Protein AF-A0A517PAF1-F1 (afdb_monomer_lite)

Structure (mmCIF, N/CA/C/O backbone):
data_AF-A0A517PAF1-F1
#
_entry.id   AF-A0A517PAF1-F1
#
loop_
_atom_site.group_PDB
_atom_site.id
_atom_site.type_symbol
_atom_site.label_atom_id
_atom_site.label_alt_id
_atom_site.label_comp_id
_atom_site.label_asym_id
_atom_site.label_entity_id
_atom_site.label_seq_id
_atom_site.pdbx_PDB_ins_code
_atom_site.Cartn_x
_atom_site.Cartn_y
_atom_site.Cartn_z
_atom_site.occupancy
_atom_site.B_iso_or_equiv
_atom_site.auth_seq_id
_atom_site.auth_comp_id
_atom_site.auth_asym_id
_atom_site.auth_atom_id
_atom_site.pdbx_PDB_model_num
ATOM 1 N N . MET A 1 1 ? -9.845 -63.812 67.932 1.00 40.38 1 MET A N 1
ATOM 2 C CA . MET A 1 1 ? -8.456 -63.307 67.963 1.00 40.38 1 MET A CA 1
ATOM 3 C C . MET A 1 1 ? -8.384 -62.148 66.984 1.00 40.38 1 MET A C 1
ATOM 5 O O . MET A 1 1 ? -8.478 -62.375 65.789 1.00 40.38 1 MET A O 1
ATOM 9 N N . ASN A 1 2 ? -8.367 -60.924 67.515 1.00 39.88 2 ASN A N 1
ATOM 10 C CA . ASN A 1 2 ? -8.330 -59.660 66.775 1.00 39.88 2 ASN A CA 1
ATOM 11 C C . ASN A 1 2 ? -6.907 -59.098 66.866 1.00 39.88 2 ASN A C 1
ATOM 13 O O . ASN A 1 2 ? -6.402 -58.977 67.980 1.00 39.88 2 ASN A O 1
ATOM 17 N N . ALA A 1 3 ? -6.306 -58.715 65.740 1.00 43.91 3 ALA A N 1
ATOM 18 C CA . ALA A 1 3 ? -5.200 -57.758 65.699 1.00 43.91 3 ALA A CA 1
ATOM 19 C C . ALA A 1 3 ? -5.095 -57.150 64.288 1.00 43.91 3 ALA A C 1
ATOM 21 O O . ALA A 1 3 ? -4.721 -57.830 63.336 1.00 43.91 3 ALA A O 1
ATOM 22 N N . LEU A 1 4 ? -5.470 -55.873 64.174 1.00 39.12 4 LEU A N 1
ATOM 23 C CA . LEU A 1 4 ? -5.203 -54.992 63.032 1.00 39.12 4 LEU A CA 1
ATOM 24 C C . LEU A 1 4 ? -3.766 -54.439 63.117 1.00 39.12 4 LEU A C 1
ATOM 26 O O . LEU A 1 4 ? -3.299 -54.210 64.236 1.00 39.12 4 LEU A O 1
ATOM 30 N N . PRO A 1 5 ? -3.090 -54.129 61.994 1.00 51.88 5 PRO A N 1
ATOM 31 C CA . PRO A 1 5 ? -1.861 -53.354 62.020 1.00 51.88 5 PRO A CA 1
ATOM 32 C C . PRO A 1 5 ? -2.122 -51.843 61.893 1.00 51.88 5 PRO A C 1
ATOM 34 O O . PRO A 1 5 ? -2.990 -51.374 61.158 1.00 51.88 5 PRO A O 1
ATOM 37 N N . LEU A 1 6 ? -1.319 -51.111 62.658 1.00 43.78 6 LEU A N 1
ATOM 38 C CA . LEU A 1 6 ? -1.247 -49.667 62.847 1.00 43.78 6 LEU A CA 1
ATOM 39 C C . LEU A 1 6 ? -0.609 -48.986 61.618 1.00 43.78 6 LEU A C 1
ATOM 41 O O . LEU A 1 6 ? 0.532 -49.292 61.277 1.00 43.78 6 LEU A O 1
ATOM 45 N N . VAL A 1 7 ? -1.303 -48.042 60.975 1.00 44.94 7 VAL A N 1
ATOM 46 C CA . VAL A 1 7 ? -0.716 -47.159 59.948 1.00 44.94 7 VAL A CA 1
ATOM 47 C C . VAL A 1 7 ? -0.281 -45.858 60.623 1.00 44.94 7 VAL A C 1
ATOM 49 O O . VAL A 1 7 ? -1.110 -45.117 61.149 1.00 44.94 7 VAL A O 1
ATOM 52 N N . MET A 1 8 ? 1.028 -45.597 60.634 1.00 39.81 8 MET A N 1
ATOM 53 C CA . MET A 1 8 ? 1.612 -44.334 61.091 1.00 39.81 8 MET A CA 1
ATOM 54 C C . MET A 1 8 ? 1.263 -43.199 60.122 1.00 39.81 8 MET A C 1
ATOM 56 O O . MET A 1 8 ? 1.609 -43.246 58.943 1.00 39.81 8 MET A O 1
ATOM 60 N N . VAL A 1 9 ? 0.619 -42.159 60.647 1.00 41.09 9 VAL A N 1
ATOM 61 C CA . VAL A 1 9 ? 0.394 -40.880 59.968 1.00 41.09 9 VAL A CA 1
ATOM 62 C C . VAL A 1 9 ? 1.633 -40.009 60.180 1.00 41.09 9 VAL A C 1
ATOM 64 O O . VAL A 1 9 ? 1.923 -39.614 61.307 1.00 41.09 9 VAL A O 1
ATOM 67 N N . PHE A 1 10 ? 2.369 -39.712 59.107 1.00 41.31 10 PHE A N 1
ATOM 68 C CA . PHE A 1 10 ? 3.412 -38.686 59.124 1.00 41.31 10 PHE A CA 1
ATOM 69 C C . PHE A 1 10 ? 2.784 -37.308 58.890 1.00 41.31 10 PHE A C 1
ATOM 71 O O . PHE A 1 10 ? 2.112 -37.070 57.890 1.00 41.31 10 PHE A O 1
ATOM 78 N N . PHE A 1 11 ? 3.004 -36.419 59.855 1.00 38.56 11 PHE A N 1
ATOM 79 C CA . PHE A 1 11 ? 2.582 -35.023 59.873 1.00 38.56 11 PHE A CA 1
ATOM 80 C C . PHE A 1 11 ? 3.594 -34.187 59.065 1.00 38.56 11 PHE A C 1
ATOM 82 O O . PHE A 1 11 ? 4.778 -34.178 59.400 1.00 38.56 11 PHE A O 1
ATOM 89 N N . LEU A 1 12 ? 3.147 -33.514 58.000 1.00 47.06 12 LEU A N 1
ATOM 90 C CA . LEU A 1 12 ? 3.954 -32.599 57.179 1.00 47.06 12 LEU A CA 1
ATOM 91 C C . LEU A 1 12 ? 3.553 -31.145 57.518 1.00 47.06 12 LEU A C 1
ATOM 93 O O . LEU A 1 12 ? 2.354 -30.861 57.524 1.00 47.06 12 LEU A O 1
ATOM 97 N N . PRO A 1 13 ? 4.488 -30.225 57.826 1.00 50.31 13 PRO A N 1
ATOM 98 C CA . PRO A 1 13 ? 4.152 -28.830 58.129 1.00 50.31 13 PRO A CA 1
ATOM 99 C C . PRO A 1 13 ? 3.777 -28.025 56.866 1.00 50.31 13 PRO A C 1
ATOM 101 O O . PRO A 1 13 ? 4.182 -28.400 55.762 1.00 50.31 13 PRO A O 1
ATOM 104 N N . PRO A 1 14 ? 3.022 -26.915 57.008 1.00 46.06 14 PRO A N 1
ATOM 105 C CA . PRO A 1 14 ? 2.581 -26.102 55.881 1.00 46.06 14 PRO A CA 1
ATOM 106 C C . PRO A 1 14 ? 3.758 -25.291 55.328 1.00 46.06 14 PRO A C 1
ATOM 108 O O . PRO A 1 14 ? 4.401 -24.535 56.051 1.00 46.06 14 PRO A O 1
ATOM 111 N N . GLY A 1 15 ? 4.053 -25.474 54.043 1.00 38.59 15 GLY A N 1
ATOM 112 C CA . GLY A 1 15 ? 4.953 -24.598 53.306 1.00 38.59 15 GLY A CA 1
ATOM 113 C C . GLY A 1 15 ? 4.196 -23.361 52.840 1.00 38.59 15 GLY A C 1
ATOM 114 O O . GLY A 1 15 ? 3.282 -23.475 52.023 1.00 38.59 15 GLY A O 1
ATOM 115 N N . ASP A 1 16 ? 4.595 -22.200 53.355 1.00 50.47 16 ASP A N 1
ATOM 116 C CA . ASP A 1 16 ? 4.276 -20.888 52.800 1.00 50.47 16 ASP A CA 1
ATOM 117 C C . ASP A 1 16 ? 4.803 -20.807 51.359 1.00 50.47 16 ASP A C 1
ATOM 119 O O . ASP A 1 16 ? 6.001 -20.646 51.112 1.00 50.47 16 ASP A O 1
ATOM 123 N N . GLY A 1 17 ? 3.902 -20.973 50.392 1.00 37.03 17 GLY A N 1
ATOM 124 C CA . GLY A 1 17 ? 4.170 -20.671 48.992 1.00 37.03 17 GLY A CA 1
ATOM 125 C C . GLY A 1 17 ? 4.019 -19.167 48.752 1.00 37.03 17 GLY A C 1
ATOM 126 O O . GLY A 1 17 ? 3.041 -18.583 49.228 1.00 37.03 17 GLY A O 1
ATOM 127 N N . PRO A 1 18 ? 4.942 -18.514 48.024 1.00 45.06 18 PRO A N 1
ATOM 128 C CA . PRO A 1 18 ? 4.778 -17.117 47.669 1.00 45.06 18 PRO A CA 1
ATOM 129 C C . PRO A 1 18 ? 3.547 -16.976 46.773 1.00 45.06 18 PRO A C 1
ATOM 131 O O . PRO A 1 18 ? 3.416 -17.642 45.744 1.00 45.06 18 PRO A O 1
ATOM 134 N N . THR A 1 19 ? 2.639 -16.096 47.186 1.00 44.62 19 THR A N 1
ATOM 135 C CA . THR A 1 19 ? 1.582 -15.541 46.349 1.00 44.62 19 THR A CA 1
ATOM 136 C C . THR A 1 19 ? 2.228 -14.728 45.233 1.00 44.62 19 THR A C 1
ATOM 138 O O . THR A 1 19 ? 2.354 -13.508 45.340 1.00 44.62 19 THR A O 1
ATOM 141 N N . ASP A 1 20 ? 2.649 -15.397 44.164 1.00 34.78 20 ASP A N 1
ATOM 142 C CA . ASP A 1 20 ? 2.777 -14.738 42.874 1.00 34.78 20 ASP A CA 1
ATOM 143 C C . ASP A 1 20 ? 1.354 -14.522 42.371 1.00 34.78 20 ASP A C 1
ATOM 145 O O . ASP A 1 20 ? 0.681 -15.421 41.860 1.00 34.78 20 ASP A O 1
ATOM 149 N N . ALA A 1 21 ? 0.866 -13.306 42.608 1.00 37.91 21 ALA A N 1
ATOM 150 C CA . ALA A 1 21 ? -0.261 -12.765 41.889 1.00 37.91 21 ALA A CA 1
ATOM 151 C C . ALA A 1 21 ? 0.093 -12.848 40.403 1.00 37.91 21 ALA A C 1
ATOM 153 O O . A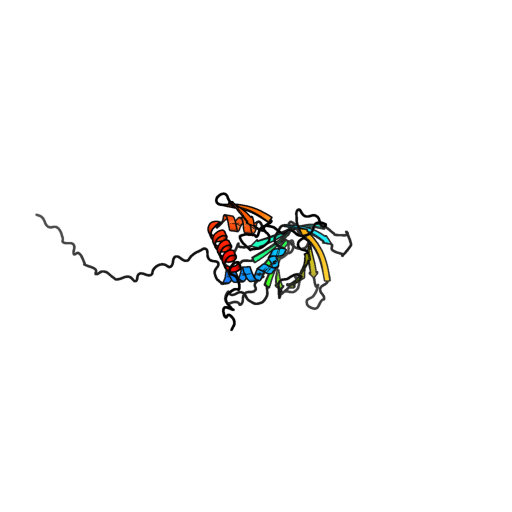LA A 1 21 ? 0.866 -12.043 39.887 1.00 37.91 21 ALA A O 1
ATOM 154 N N . THR A 1 22 ? -0.452 -13.860 39.730 1.00 33.84 22 THR A N 1
ATOM 155 C CA . THR A 1 22 ? -0.558 -13.913 38.278 1.00 33.84 22 THR A CA 1
ATOM 156 C C . THR A 1 22 ? -1.092 -12.568 37.816 1.00 33.84 22 THR A C 1
ATOM 158 O O . THR A 1 22 ? -2.278 -12.271 37.969 1.00 33.84 22 THR A O 1
ATOM 161 N N . ALA A 1 23 ? -0.189 -11.746 37.284 1.00 39.22 23 ALA A N 1
ATOM 162 C CA . ALA A 1 23 ? -0.536 -10.637 36.431 1.00 39.22 23 ALA A CA 1
ATOM 163 C C . ALA A 1 23 ? -1.376 -11.232 35.303 1.00 39.22 23 ALA A C 1
ATOM 165 O O . ALA A 1 23 ? -0.880 -11.980 34.458 1.00 39.22 23 ALA A O 1
ATOM 166 N N . VAL A 1 24 ? -2.673 -10.954 35.351 1.00 34.84 24 VAL A N 1
ATOM 167 C CA . VAL A 1 24 ? -3.563 -11.123 34.215 1.00 34.84 24 VAL A CA 1
ATOM 168 C C . VAL A 1 24 ? -3.019 -10.139 33.189 1.00 34.84 24 VAL A C 1
ATOM 170 O O . VAL A 1 24 ? -3.217 -8.935 33.310 1.00 34.84 24 VAL A O 1
ATOM 173 N N . ALA A 1 25 ? -2.176 -10.629 32.283 1.00 37.47 25 ALA A N 1
ATOM 174 C CA . ALA A 1 25 ? -1.695 -9.831 31.176 1.00 37.47 25 ALA A CA 1
ATOM 175 C C . ALA A 1 25 ? -2.933 -9.411 30.383 1.00 37.47 25 ALA A C 1
ATOM 177 O O . ALA A 1 25 ? -3.634 -10.266 29.840 1.00 37.47 25 ALA A O 1
ATOM 178 N N . ASP A 1 26 ? -3.215 -8.110 30.373 1.00 32.53 26 ASP A N 1
ATOM 179 C CA . ASP A 1 26 ? -4.189 -7.499 29.482 1.00 32.53 26 ASP A CA 1
ATOM 180 C C . ASP A 1 26 ? -3.805 -7.871 28.046 1.00 32.53 26 ASP A C 1
ATOM 182 O O . ASP A 1 26 ? -2.908 -7.282 27.444 1.00 32.53 26 ASP A O 1
ATOM 186 N N . ALA A 1 27 ? -4.461 -8.894 27.501 1.00 37.06 27 ALA A N 1
ATOM 187 C CA . ALA A 1 27 ? -4.162 -9.450 26.185 1.00 37.06 27 ALA A CA 1
ATOM 188 C C . ALA A 1 27 ? -4.516 -8.502 25.021 1.00 37.06 27 ALA A C 1
ATOM 190 O O . ALA A 1 27 ? -4.270 -8.849 23.871 1.00 37.06 27 ALA A O 1
ATOM 191 N N . ASN A 1 28 ? -5.059 -7.314 25.313 1.00 44.31 28 ASN A N 1
ATOM 192 C CA . ASN A 1 28 ? -5.638 -6.403 24.323 1.00 44.31 28 ASN A CA 1
ATOM 193 C C . ASN A 1 28 ? -5.070 -4.977 24.375 1.00 44.31 28 ASN A C 1
ATOM 195 O O . ASN A 1 28 ? -5.625 -4.077 23.755 1.00 44.31 28 ASN A O 1
ATOM 199 N N . ALA A 1 29 ? -3.966 -4.746 25.087 1.00 38.69 29 ALA A N 1
ATOM 200 C CA . ALA A 1 29 ? -3.158 -3.559 24.840 1.00 38.69 29 ALA A CA 1
ATOM 201 C C . ALA A 1 29 ? -2.106 -3.920 23.790 1.00 38.69 29 ALA A C 1
ATOM 203 O O . ALA A 1 29 ? -1.259 -4.781 24.039 1.00 38.69 29 ALA A O 1
ATOM 204 N N . ASP A 1 30 ? -2.138 -3.262 22.626 1.00 48.81 30 ASP A N 1
ATOM 205 C CA . ASP A 1 30 ? -1.006 -3.271 21.700 1.00 48.81 30 ASP A CA 1
ATOM 206 C C . ASP A 1 30 ? 0.285 -3.049 22.509 1.00 48.81 30 ASP A C 1
ATOM 208 O O . ASP A 1 30 ? 0.487 -1.982 23.099 1.00 48.81 30 ASP A O 1
ATOM 212 N N . GLY A 1 31 ? 1.179 -4.043 22.543 1.00 55.56 31 GLY A N 1
ATOM 213 C CA . GLY A 1 31 ? 2.492 -3.855 23.153 1.00 55.56 31 GLY A CA 1
ATOM 214 C C . GLY A 1 31 ? 3.178 -2.623 22.538 1.00 55.56 31 GLY A C 1
ATOM 215 O O . GLY A 1 31 ? 2.909 -2.291 21.379 1.00 55.56 31 GLY A O 1
ATOM 216 N N . PRO A 1 32 ? 4.094 -1.937 23.245 1.00 60.72 32 PRO A N 1
ATOM 217 C CA . PRO A 1 32 ? 4.669 -0.654 22.807 1.00 60.72 32 PRO A CA 1
ATOM 218 C C . PRO A 1 32 ? 5.258 -0.681 21.384 1.00 60.72 32 PRO A C 1
ATOM 220 O O . PRO A 1 32 ? 5.299 0.335 20.694 1.00 60.72 32 PRO A O 1
ATOM 223 N N . ASN A 1 33 ? 5.660 -1.860 20.910 1.00 79.44 33 ASN A N 1
ATOM 224 C CA . ASN A 1 33 ? 6.152 -2.081 19.558 1.00 79.44 33 ASN A CA 1
ATOM 225 C C . ASN A 1 33 ? 5.054 -2.106 18.473 1.00 79.44 33 ASN A C 1
ATOM 227 O O . ASN A 1 33 ? 5.271 -1.631 17.360 1.00 79.44 33 ASN A O 1
ATOM 231 N N . VAL A 1 34 ? 3.865 -2.622 18.791 1.00 86.62 34 VAL A N 1
ATOM 232 C CA . VAL A 1 34 ? 2.715 -2.701 17.875 1.00 86.62 34 VAL A CA 1
ATOM 233 C C . VAL A 1 34 ? 2.143 -1.307 17.629 1.00 86.62 34 VAL A C 1
ATOM 235 O O . VAL A 1 34 ? 1.977 -0.905 16.476 1.00 86.62 34 VAL A O 1
ATOM 238 N N . ALA A 1 35 ? 1.947 -0.526 18.695 1.00 88.19 35 ALA A N 1
ATOM 239 C CA . ALA A 1 35 ? 1.517 0.866 18.593 1.00 88.19 35 ALA A CA 1
ATOM 240 C C . ALA A 1 35 ? 2.522 1.715 17.789 1.00 88.19 35 ALA A C 1
ATOM 242 O O . ALA A 1 35 ? 2.129 2.466 16.892 1.00 88.19 35 ALA A O 1
ATOM 243 N N . ALA A 1 36 ? 3.826 1.543 18.044 1.00 90.81 36 ALA A N 1
ATOM 244 C CA . ALA A 1 36 ? 4.882 2.206 17.279 1.00 90.81 36 ALA A CA 1
ATOM 245 C C . ALA A 1 36 ? 4.876 1.796 15.796 1.00 90.81 36 ALA A C 1
ATOM 247 O O . ALA A 1 36 ? 5.029 2.649 14.920 1.00 90.81 36 ALA A O 1
ATOM 248 N N . ALA A 1 37 ? 4.655 0.513 15.491 1.00 92.06 37 ALA A N 1
ATOM 249 C CA . ALA A 1 37 ? 4.569 0.028 14.117 1.00 92.06 37 ALA A CA 1
ATOM 250 C C . ALA A 1 37 ? 3.354 0.608 13.376 1.00 92.06 37 ALA A C 1
ATOM 252 O O . ALA A 1 37 ? 3.497 1.074 12.242 1.00 92.06 37 ALA A O 1
ATOM 253 N N . LYS A 1 38 ? 2.179 0.647 14.023 1.00 93.31 38 LYS A N 1
ATOM 254 C CA . LYS A 1 38 ? 0.970 1.284 13.476 1.00 93.31 38 LYS A CA 1
ATOM 255 C C . LYS A 1 38 ? 1.214 2.773 13.198 1.00 93.31 38 LYS A C 1
ATOM 257 O O . LYS A 1 38 ? 0.906 3.248 12.107 1.00 93.31 38 LYS A O 1
ATOM 262 N N . ALA A 1 39 ? 1.837 3.494 14.134 1.00 93.06 39 ALA A N 1
ATOM 263 C CA . ALA A 1 39 ? 2.181 4.906 13.958 1.00 93.06 39 ALA A CA 1
ATOM 264 C C . ALA A 1 39 ? 3.168 5.135 12.798 1.00 93.06 39 ALA A C 1
ATOM 266 O O . ALA A 1 39 ? 2.971 6.042 11.992 1.00 93.06 39 ALA A O 1
ATOM 267 N N . ALA A 1 40 ? 4.191 4.286 12.661 1.00 94.50 40 ALA A N 1
ATOM 268 C CA . ALA A 1 40 ? 5.167 4.379 11.575 1.00 94.50 40 ALA A CA 1
ATOM 269 C C . ALA A 1 40 ? 4.552 4.124 10.186 1.00 94.50 40 ALA A C 1
ATOM 271 O O . ALA A 1 40 ? 4.999 4.706 9.199 1.00 94.50 40 ALA A O 1
ATOM 272 N N . LEU A 1 41 ? 3.530 3.267 10.103 1.00 96.25 41 LEU A N 1
ATOM 273 C CA . LEU A 1 41 ? 2.823 2.919 8.864 1.00 96.25 41 LEU A CA 1
ATOM 274 C C . LEU A 1 41 ? 1.653 3.861 8.531 1.00 96.25 41 LEU A C 1
ATOM 276 O O . LEU A 1 41 ? 1.198 3.878 7.386 1.00 96.25 41 LEU A O 1
ATOM 280 N N . ALA A 1 42 ? 1.200 4.681 9.485 1.00 94.75 42 ALA A N 1
ATOM 281 C CA . ALA A 1 42 ? 0.094 5.626 9.316 1.00 94.75 42 ALA A CA 1
ATOM 282 C C . ALA A 1 42 ? 0.181 6.537 8.069 1.00 94.75 42 ALA A C 1
ATOM 284 O O . ALA A 1 42 ? -0.873 6.830 7.499 1.00 94.75 42 ALA A O 1
ATOM 285 N N . PRO A 1 43 ? 1.365 6.945 7.558 1.00 95.50 43 PRO A N 1
ATOM 286 C CA . PRO A 1 43 ? 1.449 7.701 6.306 1.00 95.50 43 PRO A CA 1
ATOM 287 C C . PRO A 1 43 ? 0.862 6.991 5.071 1.00 95.50 43 PRO A C 1
ATOM 289 O O . PRO A 1 43 ? 0.572 7.655 4.079 1.00 95.50 43 PRO A O 1
ATOM 292 N N . LEU A 1 44 ? 0.658 5.666 5.109 1.00 94.88 44 LEU A N 1
ATOM 293 C CA . LEU A 1 44 ? -0.016 4.912 4.042 1.00 94.88 44 LEU A CA 1
ATOM 294 C C . LEU A 1 44 ? -1.546 4.915 4.163 1.00 94.88 44 LEU A C 1
ATOM 296 O O . LEU A 1 44 ? -2.216 4.514 3.214 1.00 94.88 44 LEU A O 1
ATOM 300 N N . ASN A 1 45 ? -2.120 5.399 5.271 1.00 93.50 45 ASN A N 1
ATOM 301 C CA . ASN A 1 45 ? -3.571 5.428 5.489 1.00 93.50 45 ASN A CA 1
ATOM 302 C C . ASN A 1 45 ? -4.373 6.066 4.338 1.00 93.50 45 ASN A C 1
ATOM 304 O O . ASN A 1 45 ? -5.420 5.516 4.001 1.00 93.50 45 ASN A O 1
ATOM 308 N N . PRO A 1 46 ? -3.922 7.155 3.681 1.00 91.31 46 PRO A N 1
ATOM 309 C CA . PRO A 1 46 ? -4.642 7.718 2.535 1.00 91.31 46 PRO A CA 1
ATOM 310 C C . PRO A 1 46 ? -4.752 6.774 1.330 1.00 91.31 46 PRO A C 1
ATOM 312 O O . PRO A 1 46 ? -5.628 6.958 0.489 1.00 91.31 46 PRO A O 1
ATOM 315 N N . LEU A 1 47 ? -3.863 5.782 1.218 1.00 93.88 47 LEU A N 1
ATOM 316 C CA . LEU A 1 47 ? -3.905 4.784 0.152 1.00 93.88 47 LEU A CA 1
ATOM 317 C C . LEU A 1 47 ? -4.837 3.618 0.490 1.00 93.88 47 LEU A C 1
ATOM 319 O O . LEU A 1 47 ? -5.285 2.946 -0.431 1.00 93.88 47 LEU A O 1
ATOM 323 N N . VAL A 1 48 ? -5.164 3.393 1.767 1.00 94.31 48 VAL A N 1
ATOM 324 C CA . VAL A 1 48 ? -6.000 2.269 2.217 1.00 94.31 48 VAL A CA 1
ATOM 325 C C . VAL A 1 48 ? -7.399 2.315 1.585 1.00 94.31 48 VAL A C 1
ATOM 327 O O . VAL A 1 48 ? -8.051 3.364 1.506 1.00 94.31 48 VAL A O 1
ATOM 330 N N . GLY A 1 49 ? -7.843 1.150 1.117 1.00 90.62 49 GLY A N 1
ATOM 331 C CA . GLY A 1 49 ? -9.098 0.937 0.406 1.00 90.62 49 GLY A CA 1
ATOM 332 C C . GLY A 1 49 ? -8.900 0.359 -0.996 1.00 90.62 49 GLY A C 1
ATOM 333 O O . GLY A 1 49 ? -7.788 0.016 -1.401 1.00 90.62 49 GLY A O 1
ATOM 334 N N . GLN A 1 50 ? -10.008 0.253 -1.730 1.00 93.94 50 GLN A N 1
ATOM 335 C CA . GLN A 1 50 ? -10.075 -0.369 -3.053 1.00 93.94 50 GLN A CA 1
ATOM 336 C C . GLN A 1 50 ? -9.835 0.625 -4.195 1.00 93.94 50 GLN A C 1
ATOM 338 O O . GLN A 1 50 ? -10.252 1.789 -4.156 1.00 93.94 50 GLN A O 1
ATOM 343 N N . TRP A 1 51 ? -9.217 0.130 -5.264 1.00 95.06 51 TRP A N 1
ATOM 344 C CA . TRP A 1 51 ? -8.748 0.911 -6.397 1.00 95.06 51 TRP A CA 1
ATOM 345 C C . TRP A 1 51 ? -8.941 0.181 -7.724 1.00 95.06 51 TRP A C 1
ATOM 347 O O . TRP A 1 51 ? -8.824 -1.037 -7.827 1.00 95.06 51 TRP A O 1
ATOM 357 N N . ARG A 1 52 ? -9.177 0.964 -8.778 1.00 92.50 52 ARG A N 1
ATOM 358 C CA . ARG A 1 52 ? -9.201 0.516 -10.174 1.00 92.50 52 ARG A CA 1
ATOM 359 C C . ARG A 1 52 ? -7.974 1.056 -10.894 1.00 92.50 52 ARG A C 1
ATOM 361 O O . ARG A 1 52 ? -7.803 2.274 -10.996 1.00 92.50 52 ARG A O 1
ATOM 368 N N . GLY A 1 53 ? -7.137 0.157 -11.386 1.00 92.44 53 GLY A N 1
ATOM 369 C CA . GLY A 1 53 ? -5.904 0.439 -12.103 1.00 92.44 53 GLY A CA 1
ATOM 370 C C . GLY A 1 53 ? -6.087 0.432 -13.617 1.00 92.44 53 GLY A C 1
ATOM 371 O O . GLY A 1 53 ? -6.810 -0.390 -14.183 1.00 92.44 53 GLY A O 1
ATOM 372 N N . VAL A 1 54 ? -5.393 1.350 -14.286 1.00 91.25 54 VAL A N 1
ATOM 373 C CA . VAL A 1 54 ? -5.129 1.278 -15.728 1.00 91.25 54 VAL A CA 1
ATOM 374 C C . VAL A 1 54 ? -3.622 1.302 -15.921 1.00 91.25 54 VAL A C 1
ATOM 376 O O . VAL A 1 54 ? -2.978 2.314 -15.633 1.00 91.25 54 VAL A O 1
ATOM 379 N N . GLY A 1 55 ? -3.077 0.176 -16.375 1.00 91.19 55 GLY A N 1
ATOM 380 C CA . GLY A 1 55 ? -1.654 -0.020 -16.614 1.00 91.19 55 GLY A CA 1
ATOM 381 C C . GLY A 1 55 ? -1.255 0.338 -18.038 1.00 91.19 55 GLY A C 1
ATOM 382 O O . GLY A 1 55 ? -1.976 0.042 -18.992 1.00 91.19 55 GLY A O 1
ATOM 383 N N . GLN A 1 56 ? -0.098 0.977 -18.188 1.00 86.88 56 GLN A N 1
ATOM 384 C CA . GLN A 1 56 ? 0.492 1.333 -19.474 1.00 86.88 56 GLN A CA 1
ATOM 385 C C . GLN A 1 56 ? 1.988 1.025 -19.487 1.00 86.88 56 GLN A C 1
ATOM 387 O O . GLN A 1 56 ? 2.759 1.608 -18.718 1.00 86.88 56 GLN A O 1
ATOM 392 N N . VAL A 1 57 ? 2.409 0.195 -20.444 1.00 88.50 57 VAL A N 1
ATOM 393 C CA . VAL A 1 57 ? 3.831 -0.072 -20.722 1.00 88.50 57 VAL A CA 1
ATOM 394 C C . VAL A 1 57 ? 4.520 1.230 -21.150 1.00 88.50 57 VAL A C 1
ATOM 396 O O . VAL A 1 57 ? 5.481 1.694 -20.533 1.00 88.50 57 VAL A O 1
ATOM 399 N N . ARG A 1 58 ? 3.949 1.908 -22.154 1.00 77.88 58 ARG A N 1
ATOM 400 C CA . ARG A 1 58 ? 4.411 3.210 -22.653 1.00 77.88 58 ARG A CA 1
ATOM 401 C C . ARG A 1 58 ? 3.430 4.313 -22.264 1.00 77.88 58 ARG A C 1
ATOM 403 O O . ARG A 1 58 ? 2.235 4.200 -22.531 1.00 77.88 58 ARG A O 1
ATOM 410 N N . ARG A 1 59 ? 3.934 5.396 -21.658 1.00 75.31 59 ARG A N 1
ATOM 411 C CA . ARG A 1 59 ? 3.115 6.559 -21.268 1.00 75.31 59 ARG A CA 1
ATOM 412 C C . ARG A 1 59 ? 2.349 7.084 -22.485 1.00 75.31 59 ARG A C 1
ATOM 414 O O . ARG A 1 59 ? 2.947 7.315 -23.529 1.00 75.31 59 ARG A O 1
ATOM 421 N N . GLY A 1 60 ? 1.040 7.279 -22.337 1.00 64.88 60 GLY A N 1
ATOM 422 C CA . GLY A 1 60 ? 0.200 7.847 -23.396 1.00 64.88 60 GLY A CA 1
ATOM 423 C C . GLY A 1 60 ? -0.130 6.891 -24.550 1.00 64.88 60 GLY A C 1
ATOM 424 O O . GLY A 1 60 ? -0.862 7.288 -25.449 1.00 64.88 60 GLY A O 1
ATOM 425 N N . SER A 1 61 ? 0.337 5.637 -24.518 1.00 70.12 61 SER A N 1
ATOM 426 C CA . SER A 1 61 ? -0.046 4.604 -25.488 1.00 70.12 61 SER A CA 1
ATOM 427 C C . SER A 1 61 ? -1.052 3.621 -24.888 1.00 70.12 61 SER A C 1
ATOM 429 O O . SER A 1 61 ? -1.040 3.331 -23.690 1.00 70.12 61 SER A O 1
ATOM 431 N N . ARG A 1 62 ? -1.938 3.092 -25.735 1.00 71.44 62 ARG A N 1
ATOM 432 C CA . ARG A 1 62 ? -2.853 1.990 -25.388 1.00 71.44 62 ARG A CA 1
ATOM 433 C C . ARG A 1 62 ? -2.274 0.620 -25.739 1.00 71.44 62 ARG A C 1
ATOM 435 O O . ARG A 1 62 ? -2.835 -0.396 -25.344 1.00 71.44 62 ARG A O 1
ATOM 442 N N . GLU A 1 63 ? -1.169 0.591 -26.475 1.00 79.50 63 GLU A N 1
ATOM 443 C CA . GLU A 1 63 ? -0.476 -0.636 -26.847 1.00 79.50 63 GLU A CA 1
ATOM 444 C C . GLU A 1 63 ? 0.041 -1.351 -25.590 1.00 79.50 63 GLU A C 1
ATOM 446 O O . GLU A 1 63 ? 0.770 -0.770 -24.781 1.00 79.50 63 GLU A O 1
ATOM 451 N N . GLY A 1 64 ? -0.388 -2.600 -25.393 1.00 83.00 64 GLY A N 1
ATOM 452 C CA . GLY A 1 64 ? -0.035 -3.396 -24.216 1.00 83.00 64 GLY A CA 1
ATOM 453 C C . GLY A 1 64 ? -0.647 -2.911 -22.895 1.00 83.00 64 GLY A C 1
ATOM 454 O O . GLY A 1 64 ? -0.260 -3.430 -21.843 1.00 83.00 64 GLY A O 1
ATOM 455 N N . ALA A 1 65 ? -1.570 -1.941 -22.933 1.00 85.69 65 ALA A N 1
ATOM 456 C CA . ALA A 1 65 ? -2.283 -1.453 -21.759 1.00 85.69 65 ALA A CA 1
ATOM 457 C C . ALA A 1 65 ? -3.263 -2.504 -21.220 1.00 85.69 65 ALA A C 1
ATOM 459 O O . ALA A 1 65 ? -3.802 -3.315 -21.972 1.00 85.69 65 ALA A O 1
ATOM 460 N N . TRP A 1 66 ? -3.518 -2.464 -19.918 1.00 92.06 66 TRP A N 1
ATOM 461 C CA . TRP A 1 66 ? -4.424 -3.394 -19.247 1.00 92.06 66 TRP A CA 1
ATOM 462 C C . TRP A 1 66 ? -5.190 -2.691 -18.125 1.00 92.06 66 TRP A C 1
ATOM 464 O O . TRP A 1 66 ? -4.957 -1.516 -17.825 1.00 92.06 66 TRP A O 1
ATOM 474 N N . ARG A 1 67 ? -6.138 -3.411 -17.529 1.00 89.69 67 ARG A N 1
ATOM 475 C CA . ARG A 1 67 ? -6.861 -2.989 -16.330 1.00 89.69 67 ARG A CA 1
ATOM 476 C C . ARG A 1 67 ? -6.632 -4.010 -15.235 1.00 89.69 67 ARG A C 1
ATOM 478 O O . ARG A 1 67 ? -6.460 -5.182 -15.542 1.00 89.69 67 ARG A O 1
ATOM 485 N N . GLU A 1 68 ? -6.665 -3.545 -14.000 1.00 93.94 68 GLU A N 1
ATOM 486 C CA . GLU A 1 68 ? -6.567 -4.391 -12.814 1.00 93.94 68 GLU A CA 1
ATOM 487 C C . GLU A 1 68 ? -7.306 -3.737 -11.646 1.00 93.94 68 GLU A C 1
ATOM 489 O O . GLU A 1 68 ? -7.596 -2.534 -11.663 1.00 93.94 68 GLU A O 1
ATOM 494 N N . THR A 1 69 ? -7.628 -4.532 -10.640 1.00 93.50 69 THR A N 1
ATOM 495 C CA . THR A 1 69 ? -8.198 -4.105 -9.362 1.00 93.50 69 THR A CA 1
ATOM 496 C C . THR A 1 69 ? -7.149 -4.302 -8.284 1.00 93.50 69 THR A C 1
ATOM 498 O O . THR A 1 69 ? -6.349 -5.233 -8.338 1.00 93.50 69 THR A O 1
ATOM 501 N N . ALA A 1 70 ? -7.104 -3.383 -7.325 1.00 96.62 70 ALA A N 1
ATOM 502 C CA . ALA A 1 70 ? -6.149 -3.469 -6.237 1.00 96.62 70 ALA A CA 1
ATOM 503 C C . ALA A 1 70 ? -6.728 -2.938 -4.929 1.00 96.62 70 ALA A C 1
ATOM 505 O O . ALA A 1 70 ? -7.594 -2.063 -4.932 1.00 96.62 70 ALA A O 1
ATOM 506 N N . GLU A 1 71 ? -6.209 -3.423 -3.812 1.00 96.94 71 GLU A N 1
ATOM 507 C CA . GLU A 1 71 ? -6.555 -2.956 -2.477 1.00 96.94 71 GLU A CA 1
ATOM 508 C C . GLU A 1 71 ? -5.281 -2.690 -1.677 1.00 96.94 71 GLU A C 1
ATOM 510 O O . GLU A 1 71 ? -4.346 -3.491 -1.662 1.00 96.94 71 GLU A O 1
ATOM 515 N N . TRP A 1 72 ? -5.246 -1.544 -1.005 1.00 97.38 72 TRP A N 1
ATOM 516 C CA . TRP A 1 72 ? -4.340 -1.331 0.117 1.00 97.38 72 TRP A CA 1
ATOM 517 C C . TRP A 1 72 ? -5.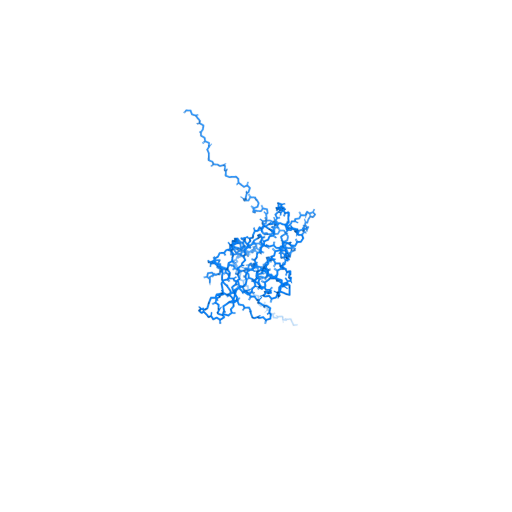094 -1.678 1.394 1.00 97.38 72 TRP A C 1
ATOM 519 O O . TRP A 1 72 ? -6.139 -1.091 1.674 1.00 97.38 72 TRP A O 1
ATOM 529 N N . VAL A 1 73 ? -4.561 -2.607 2.175 1.00 96.31 73 VAL A N 1
ATOM 530 C CA . VAL A 1 73 ? -5.228 -3.174 3.345 1.00 96.31 73 VAL A CA 1
ATOM 531 C C . VAL A 1 73 ? -4.258 -3.265 4.517 1.00 96.31 73 VAL A C 1
ATOM 533 O O . VAL A 1 73 ? -3.078 -3.573 4.343 1.00 96.31 73 VAL A O 1
ATOM 536 N N . TRP A 1 74 ? -4.744 -2.982 5.724 1.00 96.75 74 TRP A N 1
ATOM 537 C CA . TRP A 1 74 ? -3.992 -3.289 6.939 1.00 96.75 74 TRP A CA 1
ATOM 538 C C . TRP A 1 74 ? -3.946 -4.800 7.159 1.00 96.75 74 TRP A C 1
ATOM 540 O O . TRP A 1 74 ? -4.956 -5.488 7.038 1.00 96.75 74 TRP A O 1
ATOM 550 N N . ASP A 1 75 ? -2.767 -5.313 7.485 1.00 94.50 75 ASP A N 1
ATOM 551 C CA . ASP A 1 75 ? -2.513 -6.731 7.694 1.00 94.50 75 ASP A CA 1
ATOM 552 C C . ASP A 1 75 ? -2.033 -6.950 9.134 1.00 94.50 75 ASP A C 1
ATOM 554 O O . ASP A 1 75 ? -0.927 -6.550 9.514 1.00 94.50 75 ASP A O 1
ATOM 558 N N . PHE A 1 76 ? -2.906 -7.571 9.927 1.00 93.31 76 PHE A N 1
ATOM 559 C CA . PHE A 1 76 ? -2.683 -7.930 11.329 1.00 93.31 76 PHE A CA 1
ATOM 560 C C . PHE A 1 76 ? -2.575 -9.450 11.518 1.00 93.31 76 PHE A C 1
ATOM 562 O O . PHE A 1 76 ? -2.759 -9.949 12.623 1.00 93.31 76 PHE A O 1
ATOM 569 N N . SER A 1 77 ? -2.278 -10.200 10.447 1.00 89.06 77 SER A N 1
ATOM 570 C CA . SER A 1 77 ? -2.098 -11.661 10.522 1.00 89.06 77 SER A CA 1
ATOM 571 C C . SER A 1 77 ? -0.989 -12.079 11.496 1.00 89.06 77 SER A C 1
ATOM 573 O O . SER A 1 77 ? -1.014 -13.185 12.029 1.00 89.06 77 SER A O 1
ATOM 575 N N . ASP A 1 78 ? -0.032 -11.183 11.746 1.00 87.62 78 ASP A N 1
ATOM 576 C CA . ASP A 1 78 ? 0.916 -11.273 12.848 1.00 87.62 78 ASP A CA 1
ATOM 577 C C . ASP A 1 78 ? 0.556 -10.217 13.910 1.00 87.62 78 ASP A C 1
ATOM 579 O O . ASP A 1 78 ? 0.752 -9.021 13.651 1.00 87.62 78 ASP A O 1
ATOM 583 N N . PRO A 1 79 ? 0.067 -10.623 15.099 1.00 82.25 79 PRO A N 1
ATOM 584 C CA . PRO A 1 79 ? -0.424 -9.693 16.120 1.00 82.25 79 PRO A CA 1
ATOM 585 C C . PRO A 1 79 ? 0.678 -8.778 16.671 1.00 82.25 79 PRO A C 1
ATOM 587 O O . PRO A 1 79 ? 0.395 -7.691 17.163 1.00 82.25 79 PRO A O 1
ATOM 590 N N . ASN A 1 80 ? 1.948 -9.174 16.541 1.00 84.62 80 ASN A N 1
ATOM 591 C CA . ASN A 1 80 ? 3.088 -8.409 17.039 1.00 84.62 80 ASN A CA 1
ATOM 592 C C . ASN A 1 80 ? 3.783 -7.587 15.946 1.00 84.62 80 ASN A C 1
ATOM 594 O O . ASN A 1 80 ? 4.689 -6.806 16.246 1.00 84.62 80 ASN A O 1
ATOM 598 N N . ARG A 1 81 ? 3.410 -7.772 14.671 1.00 87.62 81 ARG A N 1
ATOM 599 C CA . ARG A 1 81 ? 4.065 -7.116 13.528 1.00 87.62 81 ARG A CA 1
ATOM 600 C C . ARG A 1 81 ? 3.058 -6.640 12.477 1.00 87.62 81 ARG A C 1
ATOM 602 O O . ARG A 1 81 ? 3.055 -7.182 11.359 1.00 87.62 81 ARG A O 1
ATOM 609 N N . PRO A 1 82 ? 2.274 -5.591 12.799 1.00 92.75 82 PRO A N 1
ATOM 610 C CA . PRO A 1 82 ? 1.394 -4.935 11.844 1.00 92.75 82 PRO A CA 1
ATOM 611 C C . PRO A 1 82 ? 2.106 -4.596 10.539 1.00 92.75 82 PRO A C 1
ATOM 613 O O . PRO A 1 82 ? 3.275 -4.195 10.522 1.00 92.75 82 PRO A O 1
ATOM 616 N N . ALA A 1 83 ? 1.375 -4.729 9.445 1.00 96.31 83 ALA A N 1
ATOM 617 C CA . ALA A 1 83 ? 1.835 -4.382 8.117 1.00 96.31 83 ALA A CA 1
ATOM 618 C C . ALA A 1 83 ? 0.729 -3.662 7.341 1.00 96.31 83 ALA A C 1
ATOM 620 O O . ALA A 1 83 ? -0.447 -3.727 7.693 1.00 96.31 83 ALA A O 1
ATOM 621 N N . VAL A 1 84 ? 1.110 -3.001 6.252 1.00 97.75 84 VAL A N 1
ATOM 622 C CA . VAL A 1 84 ? 0.162 -2.555 5.227 1.00 97.75 84 VAL A CA 1
ATOM 623 C C . VAL A 1 84 ? 0.496 -3.298 3.945 1.00 97.75 84 VAL A C 1
ATOM 625 O O . VAL A 1 84 ? 1.647 -3.324 3.508 1.00 97.75 84 VAL A O 1
ATOM 628 N N . ARG A 1 85 ? -0.506 -3.929 3.348 1.00 97.88 85 ARG A N 1
ATOM 629 C CA . ARG A 1 85 ? -0.368 -4.751 2.156 1.00 97.88 85 ARG A CA 1
ATOM 630 C C . ARG A 1 85 ? -1.074 -4.093 0.984 1.00 97.88 85 ARG A C 1
ATOM 632 O O . ARG A 1 85 ? -2.235 -3.727 1.084 1.00 97.88 85 ARG A O 1
ATOM 639 N N . PHE A 1 86 ? -0.368 -3.973 -0.125 1.00 98.12 86 PHE A N 1
ATOM 640 C CA . PHE A 1 86 ? -0.946 -3.708 -1.430 1.00 98.12 86 PHE A CA 1
ATOM 641 C C . PHE A 1 86 ? -1.147 -5.045 -2.141 1.00 98.12 86 PHE A C 1
ATOM 643 O O . PHE A 1 86 ? -0.200 -5.826 -2.256 1.00 98.12 86 PHE A O 1
ATOM 650 N N . GLU A 1 87 ? -2.364 -5.329 -2.578 1.00 96.94 87 GLU A N 1
ATOM 651 C CA . GLU A 1 87 ? -2.738 -6.559 -3.273 1.00 96.94 87 GLU A CA 1
ATOM 652 C C . GLU A 1 87 ? -3.426 -6.216 -4.587 1.00 96.94 87 GLU A C 1
ATOM 654 O O . GLU A 1 87 ? -4.273 -5.328 -4.626 1.00 96.94 87 GLU A O 1
ATOM 659 N N . VAL A 1 88 ? -3.034 -6.903 -5.656 1.00 96.56 88 VAL A N 1
ATOM 660 C CA . VAL A 1 88 ? -3.587 -6.728 -6.997 1.00 96.56 88 VAL A CA 1
ATOM 661 C C . VAL A 1 88 ? -4.206 -8.046 -7.435 1.00 96.56 88 VAL A C 1
ATOM 663 O O . VAL A 1 88 ? -3.558 -9.093 -7.396 1.00 96.56 88 VAL A O 1
ATOM 666 N N . GLU A 1 89 ? -5.454 -7.988 -7.871 1.00 92.31 89 GLU A N 1
ATOM 667 C CA . GLU A 1 89 ? -6.163 -9.126 -8.439 1.00 92.31 89 GLU A CA 1
ATOM 668 C C . GLU A 1 89 ? -5.696 -9.335 -9.883 1.00 92.31 89 GLU A C 1
ATOM 670 O O . GLU A 1 89 ? -5.787 -8.425 -10.708 1.00 92.31 89 GLU A O 1
ATOM 675 N N . GLU A 1 90 ? -5.140 -10.518 -10.165 1.00 82.50 90 GLU A N 1
ATOM 676 C CA . GLU A 1 90 ? -4.629 -10.903 -11.493 1.00 82.50 90 GLU A CA 1
ATOM 677 C C . GLU A 1 90 ? -3.711 -9.846 -12.145 1.00 82.50 90 GLU A C 1
ATOM 679 O O . GLU A 1 90 ? -3.725 -9.631 -13.360 1.00 82.50 90 GLU A O 1
ATOM 684 N N . GLY A 1 91 ? -2.903 -9.158 -11.333 1.00 84.44 91 GLY A N 1
ATOM 685 C CA . GLY A 1 91 ? -2.063 -8.065 -11.811 1.00 84.44 91 GLY A CA 1
ATOM 686 C C . GLY A 1 91 ? -1.027 -8.513 -12.841 1.00 84.44 91 GLY A C 1
ATOM 687 O O . GLY A 1 91 ? -0.497 -9.622 -12.782 1.00 84.44 91 GLY A O 1
ATOM 688 N N . LYS A 1 92 ? -0.710 -7.631 -13.796 1.00 89.62 92 LYS A N 1
ATOM 689 C CA . LYS A 1 92 ? 0.217 -7.955 -14.900 1.00 89.62 92 LYS A CA 1
ATOM 690 C C . LYS A 1 92 ? 1.690 -7.883 -14.503 1.00 89.62 92 LYS A C 1
ATOM 692 O O . LYS A 1 92 ? 2.499 -8.662 -14.991 1.00 89.62 92 LYS A O 1
ATOM 697 N N . GLU A 1 93 ? 2.034 -6.936 -13.635 1.00 90.38 93 GLU A N 1
ATOM 698 C CA . GLU A 1 93 ? 3.418 -6.672 -13.210 1.00 90.38 93 GLU A CA 1
ATOM 699 C C . GLU A 1 93 ? 3.593 -6.797 -11.689 1.00 90.38 93 GLU A C 1
ATOM 701 O O . GLU A 1 93 ? 4.705 -6.845 -11.173 1.00 90.38 93 GLU A O 1
ATOM 706 N N . THR A 1 94 ? 2.501 -6.836 -10.924 1.00 87.94 94 THR A N 1
ATOM 707 C CA . THR A 1 94 ? 2.527 -6.904 -9.459 1.00 87.94 94 THR A CA 1
ATOM 708 C C . THR A 1 94 ? 1.367 -7.753 -8.973 1.00 87.94 94 THR A C 1
ATOM 710 O O . THR A 1 94 ? 0.257 -7.563 -9.447 1.00 87.94 94 THR A O 1
ATOM 713 N N . LEU A 1 95 ? 1.612 -8.650 -8.014 1.00 90.38 95 LEU A N 1
ATOM 714 C CA . LEU A 1 95 ? 0.543 -9.323 -7.266 1.00 90.38 95 LEU A CA 1
ATOM 715 C C . LEU A 1 95 ? 0.424 -8.774 -5.850 1.00 90.38 95 LEU A C 1
ATOM 717 O O . LEU A 1 95 ? -0.678 -8.580 -5.343 1.00 90.38 95 LEU A O 1
ATOM 721 N N . ARG A 1 96 ? 1.560 -8.534 -5.185 1.00 96.06 96 ARG A N 1
ATOM 722 C CA . ARG A 1 96 ? 1.558 -8.127 -3.780 1.00 96.06 96 ARG A CA 1
ATOM 723 C C . ARG A 1 96 ? 2.780 -7.303 -3.405 1.00 96.06 96 ARG A C 1
ATOM 725 O O . ARG A 1 96 ? 3.890 -7.600 -3.837 1.00 96.06 96 ARG A O 1
ATOM 732 N N . LEU A 1 97 ? 2.589 -6.336 -2.516 1.00 97.69 97 LEU A N 1
ATOM 733 C CA . LEU A 1 97 ? 3.646 -5.694 -1.742 1.00 97.69 97 LEU A CA 1
ATOM 734 C C . LEU A 1 97 ? 3.217 -5.637 -0.274 1.00 97.69 97 LEU A C 1
ATOM 736 O O . LEU A 1 97 ? 2.243 -4.973 0.057 1.00 97.69 97 LEU A O 1
ATOM 740 N N . LEU A 1 98 ? 3.941 -6.318 0.611 1.00 97.44 98 LEU A N 1
ATOM 741 C CA . LEU A 1 98 ? 3.710 -6.255 2.056 1.00 97.44 98 LEU A CA 1
ATOM 742 C C . LEU A 1 98 ? 4.744 -5.329 2.700 1.00 97.44 98 LEU A C 1
ATOM 744 O O . LEU A 1 98 ? 5.937 -5.626 2.672 1.00 97.44 98 LEU A O 1
ATOM 748 N N . VAL A 1 99 ? 4.288 -4.216 3.268 1.00 97.94 99 VAL A N 1
ATOM 749 C CA . VAL A 1 99 ? 5.131 -3.168 3.851 1.00 97.94 99 VAL A CA 1
ATOM 750 C C . VAL A 1 99 ? 5.135 -3.282 5.368 1.00 97.94 99 VAL A C 1
ATOM 752 O O . VAL A 1 99 ? 4.082 -3.290 6.004 1.00 97.94 99 VAL A O 1
ATOM 755 N N . ARG A 1 100 ? 6.333 -3.320 5.950 1.00 96.06 100 ARG A N 1
ATOM 756 C CA . ARG A 1 100 ? 6.558 -3.225 7.396 1.00 96.06 100 ARG A CA 1
ATOM 757 C C . ARG A 1 100 ? 7.574 -2.131 7.709 1.00 96.06 100 ARG A C 1
ATOM 759 O O . ARG A 1 100 ? 8.438 -1.859 6.870 1.00 96.06 100 ARG A O 1
ATOM 766 N N . PRO A 1 101 ? 7.540 -1.537 8.912 1.00 95.31 101 PRO A N 1
ATOM 767 C CA . PRO A 1 101 ? 8.690 -0.806 9.418 1.00 95.31 101 PRO A CA 1
ATOM 768 C C . PRO A 1 101 ? 9.912 -1.729 9.440 1.00 95.31 101 PRO A C 1
ATOM 770 O O . PRO A 1 101 ? 9.792 -2.939 9.656 1.00 95.31 101 PRO A O 1
ATOM 773 N N . ALA A 1 102 ? 11.096 -1.175 9.199 1.00 92.06 102 ALA A N 1
ATOM 774 C CA . ALA A 1 102 ? 12.326 -1.913 9.446 1.00 92.06 102 ALA A CA 1
ATOM 775 C C . ALA A 1 102 ? 12.411 -2.283 10.937 1.00 92.06 102 ALA A C 1
ATOM 777 O O . ALA A 1 102 ? 11.881 -1.570 11.784 1.00 92.06 102 ALA A O 1
ATOM 778 N N . SER A 1 103 ? 13.088 -3.384 11.266 1.00 84.69 103 SER A N 1
ATOM 779 C CA . SER A 1 103 ? 13.421 -3.716 12.655 1.00 84.69 103 SER A CA 1
ATOM 780 C C . SER A 1 103 ? 14.858 -3.303 12.949 1.00 84.69 103 SER A C 1
ATOM 782 O O . SER A 1 103 ? 15.728 -3.423 12.086 1.00 84.69 103 SER A O 1
ATOM 784 N N . ASP A 1 104 ? 15.118 -2.854 14.172 1.00 77.50 104 ASP A N 1
ATOM 785 C CA . ASP A 1 104 ? 16.470 -2.610 14.684 1.00 77.50 104 ASP A CA 1
ATOM 786 C C . ASP A 1 104 ? 17.249 -3.902 15.027 1.00 77.50 104 ASP A C 1
ATOM 788 O O . ASP A 1 104 ? 18.375 -3.839 15.518 1.00 77.50 104 ASP A O 1
ATOM 792 N N . GLY A 1 105 ? 16.652 -5.078 14.788 1.00 69.31 105 GLY A N 1
ATOM 793 C CA . GLY A 1 105 ? 17.222 -6.385 15.123 1.00 69.31 105 GLY A CA 1
ATOM 794 C C . GLY A 1 105 ? 17.055 -6.785 16.594 1.00 69.31 105 GLY A C 1
ATOM 795 O O . GLY A 1 105 ? 17.382 -7.913 16.949 1.00 69.31 105 GLY A O 1
ATOM 796 N N . LYS A 1 106 ? 16.514 -5.896 17.437 1.00 67.44 106 LYS A N 1
ATOM 797 C CA . LYS A 1 106 ? 16.191 -6.127 18.857 1.00 67.44 106 LYS A CA 1
ATOM 798 C C . LYS A 1 106 ? 14.686 -6.135 19.120 1.00 67.44 106 LYS A C 1
ATOM 800 O O . LYS A 1 106 ? 14.250 -6.212 20.264 1.00 67.44 106 LYS A O 1
ATOM 805 N N . GLY A 1 107 ? 13.901 -6.077 18.050 1.00 66.38 107 GLY A N 1
ATOM 806 C CA . GLY A 1 107 ? 12.451 -6.124 18.090 1.00 66.38 107 GLY A CA 1
ATOM 807 C C . GLY A 1 107 ? 11.788 -4.756 18.038 1.00 66.38 107 GLY A C 1
ATOM 808 O O . GLY A 1 107 ? 10.586 -4.746 17.842 1.00 66.38 107 GLY A O 1
ATOM 809 N N . ALA A 1 108 ? 12.502 -3.630 18.121 1.00 79.44 108 ALA A N 1
ATOM 810 C CA . ALA A 1 108 ? 11.891 -2.306 18.002 1.00 79.44 108 ALA A CA 1
ATOM 811 C C . ALA A 1 108 ? 11.797 -1.838 16.539 1.00 79.44 108 ALA A C 1
ATOM 813 O O . ALA A 1 108 ? 12.491 -2.342 15.644 1.00 79.44 108 ALA A O 1
ATOM 814 N N . VAL A 1 109 ? 10.942 -0.839 16.304 1.00 84.81 109 VAL A N 1
ATOM 815 C CA . VAL A 1 109 ? 10.833 -0.140 15.018 1.00 84.81 109 VAL A CA 1
ATOM 816 C C . VAL A 1 109 ? 12.134 0.615 14.725 1.00 84.81 109 VAL A C 1
ATOM 818 O O . VAL A 1 109 ? 12.516 1.547 15.430 1.00 84.81 109 VAL A O 1
ATOM 821 N N . GLY A 1 110 ? 12.823 0.192 13.670 1.00 84.06 110 GLY A N 1
ATOM 822 C CA . GLY A 1 110 ? 14.041 0.798 13.146 1.00 84.06 110 GLY A CA 1
ATOM 823 C C . GLY A 1 110 ? 13.774 1.908 12.125 1.00 84.06 110 GLY A C 1
ATOM 824 O O . GLY A 1 110 ? 12.639 2.304 11.863 1.00 84.06 110 GLY A O 1
ATOM 825 N N . LYS A 1 111 ? 14.851 2.421 11.518 1.00 88.44 111 LYS A N 1
ATOM 826 C CA . LYS A 1 111 ? 14.762 3.460 10.481 1.00 88.44 111 LYS A CA 1
ATOM 827 C C . LYS A 1 111 ? 14.379 2.859 9.127 1.00 88.44 111 LYS A C 1
ATOM 829 O O . LYS A 1 111 ? 15.037 1.937 8.650 1.00 88.44 111 LYS A O 1
ATOM 834 N N . GLY A 1 112 ? 13.381 3.457 8.481 1.00 93.94 112 GLY A N 1
ATOM 835 C CA . GLY A 1 112 ? 12.910 3.060 7.157 1.00 93.94 112 GLY A CA 1
ATOM 836 C C . GLY A 1 112 ? 11.945 1.878 7.186 1.00 93.94 112 GLY A C 1
ATOM 837 O O . GLY A 1 112 ? 11.394 1.511 8.223 1.00 93.94 112 GLY A O 1
ATOM 838 N N . PHE A 1 113 ? 11.721 1.299 6.012 1.00 96.56 113 PHE A N 1
ATOM 839 C CA . PHE A 1 113 ? 10.661 0.331 5.760 1.00 96.56 113 PHE A CA 1
ATOM 840 C C . PHE A 1 113 ? 11.165 -0.794 4.866 1.00 96.56 113 PHE A C 1
ATOM 842 O O . PHE A 1 113 ? 12.025 -0.594 4.004 1.00 96.56 113 PHE A O 1
ATOM 849 N N . VAL A 1 114 ? 10.606 -1.982 5.061 1.00 96.00 114 VAL A N 1
ATOM 850 C CA . VAL A 1 114 ? 10.881 -3.175 4.263 1.00 96.00 114 VAL A CA 1
ATOM 851 C C . VAL A 1 114 ? 9.623 -3.539 3.489 1.00 96.00 114 VAL A C 1
ATOM 853 O O . VAL A 1 114 ? 8.542 -3.641 4.068 1.00 96.00 114 VAL A O 1
ATOM 856 N N . GLY A 1 115 ? 9.775 -3.744 2.183 1.00 96.50 115 GLY A N 1
ATOM 857 C CA . GLY A 1 115 ? 8.721 -4.236 1.303 1.00 96.50 115 GLY A CA 1
ATOM 858 C C . GLY A 1 115 ? 9.009 -5.669 0.869 1.00 96.50 115 GLY A C 1
ATOM 859 O O . GLY A 1 115 ? 10.086 -5.939 0.354 1.00 96.50 115 GLY A O 1
ATOM 860 N N . GLN A 1 116 ? 8.066 -6.588 1.055 1.00 96.06 116 GLN A N 1
ATOM 861 C CA . GLN A 1 116 ? 8.113 -7.924 0.453 1.00 96.06 116 GLN A CA 1
ATOM 862 C C . GLN A 1 116 ? 7.269 -7.900 -0.822 1.00 96.06 116 GLN A C 1
ATOM 864 O O . GLN A 1 116 ? 6.037 -7.921 -0.755 1.00 96.06 116 GLN A O 1
ATOM 869 N N . PHE A 1 117 ? 7.932 -7.779 -1.971 1.00 95.75 117 PHE A N 1
ATOM 870 C CA . PHE A 1 117 ? 7.302 -7.635 -3.282 1.00 95.75 117 PHE A CA 1
ATOM 871 C C . PHE A 1 117 ? 7.189 -8.983 -3.981 1.00 95.75 117 PHE A C 1
ATOM 873 O O . PHE A 1 117 ? 8.175 -9.697 -4.107 1.00 95.75 117 PHE A O 1
ATOM 880 N N . THR A 1 118 ? 5.997 -9.322 -4.460 1.00 94.88 118 THR A N 1
ATOM 881 C CA . THR A 1 118 ? 5.735 -10.548 -5.217 1.00 94.88 118 THR A CA 1
ATOM 882 C C . THR A 1 118 ? 5.176 -10.178 -6.594 1.00 94.88 118 THR A C 1
ATOM 884 O O . THR A 1 118 ? 4.039 -9.693 -6.673 1.00 94.88 118 THR A O 1
ATOM 887 N N . PRO A 1 119 ? 5.949 -10.374 -7.677 1.00 91.69 119 PRO A N 1
ATOM 888 C CA . PRO A 1 119 ? 5.455 -10.223 -9.040 1.00 91.69 119 PRO A CA 1
ATOM 889 C C . PRO A 1 119 ? 4.652 -11.463 -9.486 1.00 91.69 119 PRO A C 1
ATOM 891 O O . PRO A 1 119 ? 4.752 -12.527 -8.865 1.00 91.69 119 PRO A O 1
ATOM 894 N N . PRO A 1 120 ? 3.879 -11.371 -10.580 1.00 89.50 120 PRO A N 1
ATOM 895 C CA . PRO A 1 120 ? 3.128 -12.501 -11.125 1.00 89.50 120 PRO A CA 1
ATOM 896 C C . PRO A 1 120 ? 4.034 -13.665 -11.525 1.00 89.50 120 PRO A C 1
ATOM 898 O O . PRO A 1 120 ? 4.966 -13.498 -12.308 1.00 89.50 120 PRO A O 1
ATOM 901 N N . GLY A 1 121 ? 3.780 -14.850 -10.959 1.00 84.44 121 GLY A N 1
ATOM 902 C CA . GLY A 1 121 ? 4.549 -16.072 -11.234 1.00 84.44 121 GLY A CA 1
ATOM 903 C C . GLY A 1 121 ? 6.016 -16.047 -10.778 1.00 84.44 121 GLY A C 1
ATOM 904 O O . GLY A 1 121 ? 6.752 -16.990 -11.064 1.00 84.44 121 GLY A O 1
ATOM 905 N N . GLY A 1 122 ? 6.459 -14.990 -10.088 1.00 83.38 122 GLY A N 1
ATOM 906 C CA . GLY A 1 122 ? 7.839 -14.832 -9.636 1.00 83.38 122 GLY A CA 1
ATOM 907 C C . GLY A 1 122 ? 8.023 -15.055 -8.136 1.00 83.38 122 GLY A C 1
ATOM 908 O O . GLY A 1 122 ? 7.072 -15.219 -7.374 1.00 83.38 122 GLY A O 1
ATOM 909 N N . LYS A 1 123 ? 9.288 -15.066 -7.707 1.00 89.50 123 LYS A N 1
ATOM 910 C CA . LYS A 1 123 ? 9.658 -15.182 -6.292 1.00 89.50 123 LYS A CA 1
ATOM 911 C C . LYS A 1 123 ? 9.506 -13.837 -5.587 1.00 89.50 123 LYS A C 1
ATOM 913 O O . LYS A 1 123 ? 9.720 -12.791 -6.196 1.00 89.50 123 LYS A O 1
ATOM 918 N N . THR A 1 124 ? 9.186 -13.878 -4.297 1.00 93.31 124 THR A N 1
ATOM 919 C CA . THR A 1 124 ? 9.166 -12.678 -3.460 1.00 93.31 124 THR A CA 1
ATOM 920 C C . THR A 1 124 ? 10.572 -12.093 -3.328 1.00 93.31 124 THR A C 1
ATOM 922 O O . THR A 1 124 ? 11.508 -12.810 -2.979 1.00 93.31 124 THR A O 1
ATOM 925 N N . ALA A 1 125 ? 10.705 -10.796 -3.587 1.00 93.50 125 ALA A N 1
ATOM 926 C CA . ALA A 1 125 ? 11.931 -10.029 -3.431 1.00 93.50 125 ALA A CA 1
ATOM 927 C C . ALA A 1 125 ? 11.807 -9.033 -2.273 1.00 93.50 125 ALA A C 1
ATOM 929 O O . ALA A 1 125 ? 10.731 -8.489 -2.000 1.00 93.50 125 ALA A O 1
ATOM 930 N N . THR A 1 126 ? 12.931 -8.763 -1.608 1.00 95.56 126 THR A N 1
ATOM 931 C CA . THR A 1 126 ? 12.989 -7.763 -0.539 1.00 95.56 126 THR A CA 1
ATOM 932 C C . THR A 1 126 ? 13.378 -6.400 -1.102 1.00 95.56 126 THR A C 1
ATOM 934 O O . THR A 1 126 ? 14.445 -6.225 -1.693 1.00 95.56 126 THR A O 1
ATOM 937 N N . LEU A 1 127 ? 12.528 -5.412 -0.850 1.00 96.38 127 LEU A N 1
ATOM 938 C CA . LEU A 1 127 ? 12.744 -4.004 -1.152 1.00 96.38 127 LEU A CA 1
ATOM 939 C C . LEU A 1 127 ? 12.937 -3.202 0.143 1.00 96.38 127 LEU A C 1
ATOM 941 O O . LEU A 1 127 ? 12.561 -3.641 1.236 1.00 96.38 127 LEU A O 1
ATOM 945 N N . SER A 1 128 ? 13.473 -1.993 0.023 1.00 96.38 128 SER A N 1
ATOM 946 C CA . SER A 1 128 ? 13.556 -1.023 1.115 1.00 96.38 128 SER A CA 1
ATOM 947 C C . SER A 1 128 ? 13.090 0.359 0.688 1.00 96.38 128 SER A C 1
ATOM 949 O O . SER A 1 128 ? 13.410 0.805 -0.409 1.00 96.38 128 SER A O 1
ATOM 951 N N . ALA A 1 129 ? 12.395 1.052 1.584 1.00 97.25 129 ALA A N 1
ATOM 952 C CA . ALA A 1 129 ? 12.063 2.464 1.441 1.00 97.25 129 ALA A CA 1
ATOM 953 C C . ALA A 1 129 ? 12.612 3.245 2.640 1.00 97.25 129 ALA A C 1
ATOM 955 O O . ALA A 1 129 ? 12.543 2.783 3.779 1.00 97.25 129 ALA A O 1
ATOM 956 N N . ALA A 1 130 ? 13.166 4.430 2.393 1.00 95.44 130 ALA A N 1
ATOM 957 C CA . ALA A 1 130 ? 13.718 5.270 3.457 1.00 95.44 130 ALA A CA 1
ATOM 958 C C . ALA A 1 130 ? 12.619 5.960 4.284 1.00 95.44 130 ALA A C 1
ATOM 960 O O . ALA A 1 130 ? 12.762 6.125 5.494 1.00 95.44 130 ALA A O 1
ATOM 961 N N . SER A 1 131 ? 11.520 6.344 3.636 1.00 94.44 131 SER A N 1
ATOM 962 C CA . SER A 1 131 ? 10.391 7.049 4.240 1.00 94.44 131 SER A CA 1
ATOM 963 C C . SER A 1 131 ? 9.080 6.698 3.536 1.00 94.44 131 SER A C 1
ATOM 965 O O . SER A 1 131 ? 9.078 6.179 2.419 1.00 94.44 131 SER A O 1
ATOM 967 N N . LEU A 1 132 ? 7.964 6.994 4.204 1.00 94.88 132 LEU A N 1
ATOM 968 C CA . LEU A 1 132 ? 6.619 6.936 3.639 1.00 94.88 132 LEU A CA 1
ATOM 969 C C . LEU A 1 132 ? 6.061 8.363 3.554 1.00 94.88 132 LEU A C 1
ATOM 971 O O . LEU A 1 132 ? 6.278 9.167 4.459 1.00 94.88 132 LEU A O 1
ATOM 975 N N . GLY A 1 133 ? 5.363 8.682 2.468 1.00 91.75 133 GLY A N 1
ATOM 976 C CA . GLY A 1 133 ? 4.829 10.015 2.193 1.00 91.75 133 GLY A CA 1
ATOM 977 C C . GLY A 1 133 ? 4.108 10.057 0.847 1.00 91.75 133 GLY A C 1
ATOM 978 O O . GLY A 1 133 ? 3.679 9.024 0.337 1.00 91.75 133 GLY A O 1
ATOM 979 N N . ASP A 1 134 ? 3.998 11.241 0.242 1.00 92.69 134 ASP A N 1
ATOM 980 C CA . ASP A 1 134 ? 3.296 11.403 -1.041 1.00 92.69 134 ASP A CA 1
ATOM 981 C C . ASP A 1 134 ? 4.001 10.700 -2.204 1.00 92.69 134 ASP A C 1
ATOM 983 O O . ASP A 1 134 ? 3.354 10.295 -3.165 1.00 92.69 134 ASP A O 1
ATOM 987 N N . THR A 1 135 ? 5.323 10.547 -2.136 1.00 96.69 135 THR A N 1
ATOM 988 C CA . THR A 1 135 ? 6.087 9.688 -3.044 1.00 96.69 135 THR A CA 1
ATOM 989 C C . THR A 1 135 ? 6.884 8.694 -2.219 1.00 96.69 135 THR A C 1
ATOM 991 O O . THR A 1 135 ? 7.665 9.092 -1.358 1.00 96.69 135 THR A O 1
ATOM 994 N N . VAL A 1 136 ? 6.686 7.407 -2.487 1.00 97.12 136 VAL A N 1
ATOM 995 C CA . VAL A 1 136 ? 7.378 6.307 -1.820 1.00 97.12 136 VAL A CA 1
ATOM 996 C C . VAL A 1 136 ? 8.075 5.468 -2.872 1.00 97.12 136 VAL A C 1
ATOM 998 O O . VAL A 1 136 ? 7.414 4.865 -3.718 1.00 97.12 136 VAL A O 1
ATOM 1001 N N . THR A 1 137 ? 9.401 5.413 -2.800 1.00 97.94 137 THR A N 1
ATOM 1002 C CA . THR A 1 137 ? 10.216 4.546 -3.652 1.00 97.94 137 THR A CA 1
ATOM 1003 C C . THR A 1 137 ? 10.730 3.372 -2.834 1.00 97.94 137 THR A C 1
ATOM 1005 O O . THR A 1 137 ? 11.436 3.547 -1.841 1.00 97.94 137 THR A O 1
ATOM 1008 N N . PHE A 1 138 ? 10.365 2.173 -3.272 1.00 97.62 138 PHE A N 1
ATOM 1009 C CA . PHE A 1 138 ? 10.899 0.915 -2.785 1.00 97.62 138 PHE A CA 1
ATOM 1010 C C . PHE A 1 138 ? 12.019 0.468 -3.720 1.00 97.62 138 PHE A C 1
ATOM 1012 O O . PHE A 1 138 ? 11.770 0.041 -4.849 1.00 97.62 138 PHE A O 1
ATOM 1019 N N . GLU A 1 139 ? 13.249 0.592 -3.234 1.00 95.75 139 GLU A N 1
ATOM 1020 C CA . GLU A 1 139 ? 14.464 0.177 -3.928 1.00 95.75 139 GLU A CA 1
ATOM 1021 C C . GLU A 1 139 ? 14.735 -1.313 -3.673 1.00 95.75 139 GLU A C 1
ATOM 1023 O O . GLU A 1 139 ? 14.633 -1.759 -2.522 1.00 95.75 139 GLU A O 1
ATOM 1028 N N . PRO A 1 140 ? 15.084 -2.104 -4.699 1.00 94.00 140 PRO A N 1
ATOM 1029 C CA . PRO A 1 140 ? 15.411 -3.509 -4.519 1.00 94.00 140 PRO A CA 1
ATOM 1030 C C . PRO A 1 140 ? 16.729 -3.681 -3.761 1.00 94.00 140 PRO A C 1
ATOM 1032 O O . PRO A 1 140 ? 17.721 -3.019 -4.066 1.00 94.00 140 PRO A O 1
ATOM 1035 N N . LYS A 1 141 ? 16.755 -4.597 -2.785 1.00 88.81 141 LYS A N 1
ATOM 1036 C CA . LYS A 1 141 ? 17.999 -4.957 -2.082 1.00 88.81 141 LYS A CA 1
ATOM 1037 C C . LYS A 1 141 ? 18.889 -5.903 -2.885 1.00 88.81 141 LYS A C 1
ATOM 1039 O O . LYS A 1 141 ? 20.090 -5.957 -2.644 1.00 88.81 141 LYS A O 1
ATOM 1044 N N . GLU A 1 142 ? 18.293 -6.645 -3.810 1.00 80.19 142 GLU A N 1
ATOM 1045 C CA . GLU A 1 142 ? 18.951 -7.657 -4.630 1.00 80.19 142 GLU A CA 1
ATOM 1046 C C . GLU A 1 142 ? 18.849 -7.284 -6.112 1.00 80.19 142 GLU A C 1
ATOM 1048 O O . GLU A 1 142 ? 17.903 -6.623 -6.555 1.00 80.19 142 GLU A O 1
ATOM 1053 N N . ASP A 1 143 ? 19.835 -7.702 -6.900 1.00 75.00 143 ASP A N 1
ATOM 1054 C CA . ASP A 1 143 ? 19.802 -7.514 -8.346 1.00 75.00 143 ASP A CA 1
ATOM 1055 C C . ASP A 1 143 ? 18.681 -8.350 -8.987 1.00 75.00 143 ASP A C 1
ATOM 1057 O O . ASP A 1 143 ? 18.362 -9.449 -8.542 1.00 75.00 143 ASP A O 1
ATOM 1061 N N . GLY A 1 144 ? 18.071 -7.822 -10.052 1.00 76.44 144 GLY A N 1
ATOM 1062 C CA . GLY A 1 144 ? 17.010 -8.510 -10.800 1.00 76.44 144 GLY A CA 1
ATOM 1063 C C . GLY A 1 144 ? 15.581 -8.295 -10.288 1.00 76.44 144 GLY A C 1
ATOM 1064 O O . GLY A 1 144 ? 14.647 -8.710 -10.969 1.00 76.44 144 GLY A O 1
ATOM 1065 N N . SER A 1 145 ? 15.389 -7.609 -9.156 1.00 85.06 145 SER A N 1
ATOM 1066 C CA . SER A 1 145 ? 14.063 -7.163 -8.705 1.00 85.06 145 SER A CA 1
ATOM 1067 C C . SER A 1 145 ? 13.696 -5.782 -9.256 1.00 85.06 145 SER A C 1
ATOM 1069 O O . SER A 1 145 ? 14.558 -4.957 -9.576 1.00 85.06 145 SER A O 1
ATOM 1071 N N . ASP A 1 146 ? 12.392 -5.526 -9.323 1.00 92.56 146 ASP A N 1
ATOM 1072 C CA . ASP A 1 146 ? 11.837 -4.238 -9.721 1.00 92.56 146 ASP A CA 1
ATOM 1073 C C . ASP A 1 146 ? 11.975 -3.190 -8.619 1.00 92.56 146 ASP A C 1
ATOM 1075 O O . ASP A 1 146 ? 11.897 -3.492 -7.425 1.00 92.56 146 ASP A O 1
ATOM 1079 N N . ARG A 1 147 ? 12.131 -1.940 -9.053 1.00 95.81 147 ARG A N 1
ATOM 1080 C CA . ARG A 1 147 ? 11.905 -0.749 -8.243 1.00 95.81 147 ARG A CA 1
ATOM 1081 C C . ARG A 1 147 ? 10.461 -0.308 -8.413 1.00 95.81 147 ARG A C 1
ATOM 1083 O O . ARG A 1 147 ? 9.973 -0.179 -9.537 1.00 95.81 147 ARG A O 1
ATOM 1090 N N . LEU A 1 148 ? 9.809 -0.020 -7.293 1.00 97.69 148 LEU A N 1
ATOM 1091 C CA . LEU A 1 148 ? 8.425 0.443 -7.264 1.00 97.69 148 LEU A CA 1
ATOM 1092 C C . LEU A 1 148 ? 8.384 1.870 -6.737 1.00 97.69 148 LEU A C 1
ATOM 1094 O O . LEU A 1 148 ? 8.916 2.143 -5.665 1.00 97.69 148 LEU A O 1
ATOM 1098 N N . THR A 1 149 ? 7.724 2.775 -7.453 1.00 98.25 149 THR A N 1
ATOM 1099 C CA . THR A 1 149 ? 7.466 4.132 -6.964 1.00 98.25 149 THR A CA 1
ATOM 1100 C C . THR A 1 149 ? 5.973 4.401 -6.933 1.00 98.25 149 THR A C 1
ATOM 1102 O O . THR A 1 149 ? 5.330 4.510 -7.977 1.00 98.25 149 THR A O 1
ATOM 1105 N N . PHE A 1 150 ? 5.427 4.546 -5.730 1.00 98.06 150 PHE A N 1
ATOM 1106 C CA . PHE A 1 150 ? 4.058 4.987 -5.510 1.00 98.06 150 PHE A CA 1
ATOM 1107 C C . PHE A 1 150 ? 4.047 6.501 -5.362 1.00 98.06 150 PHE A C 1
ATOM 1109 O O . PHE A 1 150 ? 4.802 7.048 -4.564 1.00 98.06 150 PHE A O 1
ATOM 1116 N N . LYS A 1 151 ? 3.191 7.186 -6.115 1.00 97.69 151 LYS A N 1
ATOM 1117 C CA . LYS A 1 151 ? 3.021 8.637 -6.026 1.00 97.69 151 LYS A CA 1
ATOM 1118 C C . LYS A 1 151 ? 1.550 8.985 -5.854 1.00 97.69 151 LYS A C 1
ATOM 1120 O O . LYS A 1 151 ? 0.764 8.786 -6.782 1.00 97.69 151 LYS A O 1
ATOM 1125 N N . ARG A 1 152 ? 1.179 9.520 -4.689 1.00 95.44 152 ARG A N 1
ATOM 1126 C CA . ARG A 1 152 ? -0.142 10.107 -4.443 1.00 95.44 152 ARG A CA 1
ATOM 1127 C C . ARG A 1 152 ? -0.248 11.402 -5.245 1.00 95.44 152 ARG A C 1
ATOM 1129 O O . ARG A 1 152 ? 0.632 12.255 -5.192 1.00 95.44 152 ARG A O 1
ATOM 1136 N N . LEU A 1 153 ? -1.306 11.514 -6.039 1.00 92.88 153 LEU A N 1
ATOM 1137 C CA . LEU A 1 153 ? -1.602 12.704 -6.842 1.00 92.88 153 LEU A CA 1
ATOM 1138 C C . LEU A 1 153 ? -2.755 13.506 -6.232 1.00 92.88 153 LEU A C 1
ATOM 1140 O O . LEU A 1 153 ? -2.813 14.720 -6.377 1.00 92.88 153 LEU A O 1
ATOM 1144 N N . SER A 1 154 ? -3.682 12.810 -5.577 1.00 89.44 154 SER A N 1
ATOM 1145 C CA . SER A 1 154 ? -4.791 13.350 -4.788 1.00 89.44 154 SER A CA 1
ATOM 1146 C C . SER A 1 154 ? -5.328 12.241 -3.877 1.00 89.44 154 SER A C 1
ATOM 1148 O O . SER A 1 154 ? -4.871 11.099 -3.957 1.00 89.44 154 SER A O 1
ATOM 1150 N N . ASP A 1 155 ? -6.357 12.527 -3.087 1.00 85.44 155 ASP A N 1
ATOM 1151 C CA . ASP A 1 155 ? -7.015 11.523 -2.234 1.00 85.44 155 ASP A CA 1
ATOM 1152 C C . ASP A 1 155 ? -7.748 10.428 -3.030 1.00 85.44 155 ASP A C 1
ATOM 1154 O O . ASP A 1 155 ? -8.078 9.372 -2.496 1.00 85.44 155 ASP A O 1
ATOM 1158 N N . LYS A 1 156 ? -8.003 10.659 -4.326 1.00 88.19 156 LYS A N 1
ATOM 1159 C CA . LYS A 1 156 ? -8.708 9.718 -5.214 1.00 88.19 156 LYS A CA 1
ATOM 1160 C C . LYS A 1 156 ? -7.824 9.152 -6.323 1.00 88.19 156 LYS A C 1
ATOM 1162 O O . LYS A 1 156 ? -8.317 8.389 -7.159 1.00 88.19 156 LYS A O 1
ATOM 1167 N N . ARG A 1 157 ? -6.533 9.511 -6.362 1.00 92.00 157 ARG A N 1
ATOM 1168 C CA . ARG A 1 157 ? -5.614 9.103 -7.433 1.00 92.00 157 ARG A CA 1
ATOM 1169 C C . ARG A 1 157 ? -4.187 8.911 -6.934 1.00 92.00 157 ARG A C 1
ATOM 1171 O O . ARG A 1 157 ? -3.594 9.830 -6.371 1.00 92.00 157 ARG A O 1
ATOM 1178 N N . PHE A 1 158 ? -3.590 7.778 -7.284 1.00 96.75 158 PHE A N 1
ATOM 1179 C CA . PHE A 1 158 ? -2.146 7.570 -7.192 1.00 96.75 158 PHE A CA 1
ATOM 1180 C C . PHE A 1 158 ? -1.619 6.829 -8.428 1.00 96.75 158 PHE A C 1
ATOM 1182 O O . PHE A 1 158 ? -2.389 6.279 -9.219 1.00 96.75 158 PHE A O 1
ATOM 1189 N N . THR A 1 159 ? -0.302 6.828 -8.617 1.00 97.44 159 THR A N 1
ATOM 1190 C CA . THR A 1 159 ? 0.374 6.031 -9.652 1.00 97.44 159 THR A CA 1
ATOM 1191 C C . THR A 1 159 ? 1.389 5.086 -9.034 1.00 97.44 159 THR A C 1
ATOM 1193 O O . THR A 1 159 ? 2.099 5.491 -8.119 1.00 97.44 159 THR A O 1
ATOM 1196 N N . LEU A 1 160 ? 1.498 3.879 -9.578 1.00 98.06 160 LEU A N 1
ATOM 1197 C CA . LEU A 1 160 ? 2.600 2.946 -9.370 1.00 98.06 160 LEU A CA 1
ATOM 1198 C C . LEU A 1 160 ? 3.474 2.946 -10.625 1.00 98.06 160 LEU A C 1
ATOM 1200 O O . LEU A 1 160 ? 3.027 2.519 -11.685 1.00 98.06 160 LEU A O 1
ATOM 1204 N N . LEU A 1 161 ? 4.707 3.424 -10.516 1.00 97.75 161 LEU A N 1
ATOM 1205 C CA . LEU A 1 161 ? 5.735 3.268 -11.541 1.00 97.75 161 LEU A CA 1
ATOM 1206 C C . LEU A 1 161 ? 6.587 2.040 -11.208 1.00 97.75 161 LEU A C 1
ATOM 1208 O O . LEU A 1 161 ? 7.091 1.927 -10.092 1.00 97.75 161 LEU A O 1
ATOM 1212 N N . ILE A 1 162 ? 6.752 1.155 -12.187 1.00 96.19 162 ILE A N 1
ATOM 1213 C CA . ILE A 1 162 ? 7.545 -0.069 -12.086 1.00 96.19 162 ILE A CA 1
ATOM 1214 C C . ILE A 1 162 ? 8.734 0.073 -13.025 1.00 96.19 162 ILE A C 1
ATOM 1216 O O . ILE A 1 162 ? 8.574 0.317 -14.229 1.00 96.19 162 ILE A O 1
ATOM 1220 N N . GLU A 1 163 ? 9.932 -0.068 -12.474 1.00 95.88 163 GLU A N 1
ATOM 1221 C CA . GLU A 1 163 ? 11.176 0.041 -13.221 1.00 95.88 163 GLU A CA 1
ATOM 1222 C C . GLU A 1 163 ? 12.074 -1.162 -12.968 1.00 95.88 163 GLU A C 1
ATOM 1224 O O . GLU A 1 163 ? 12.174 -1.657 -11.849 1.00 95.88 163 GLU A O 1
ATOM 1229 N N . ARG A 1 164 ? 12.791 -1.589 -14.005 1.00 92.06 164 ARG A N 1
ATOM 1230 C CA . ARG A 1 164 ? 13.710 -2.726 -13.957 1.00 92.06 164 ARG A CA 1
ATOM 1231 C C . ARG A 1 164 ? 15.054 -2.324 -14.536 1.00 92.06 164 ARG A C 1
ATOM 1233 O O . ARG A 1 164 ? 15.125 -1.568 -15.505 1.00 92.06 164 ARG A O 1
ATOM 1240 N N . ARG A 1 165 ? 16.127 -2.847 -13.954 1.00 89.44 165 ARG A N 1
ATOM 1241 C CA . ARG A 1 165 ? 17.476 -2.791 -14.526 1.00 89.44 165 ARG A CA 1
ATOM 1242 C C . ARG A 1 165 ? 17.876 -4.192 -14.972 1.00 89.44 165 ARG A C 1
ATOM 1244 O O . ARG A 1 165 ? 17.615 -5.163 -14.272 1.00 89.44 165 ARG A O 1
ATOM 1251 N N . SER A 1 166 ? 18.503 -4.295 -16.138 1.00 79.19 166 SER A N 1
ATOM 1252 C CA . SER A 1 166 ? 18.974 -5.577 -16.685 1.00 79.19 166 SER A CA 1
ATOM 1253 C C . SER A 1 166 ? 20.352 -5.991 -16.157 1.00 79.19 166 SER A C 1
ATOM 1255 O O . SER A 1 166 ? 20.814 -7.085 -16.460 1.00 79.19 166 SER A O 1
ATOM 1257 N N . SER A 1 167 ? 21.023 -5.125 -15.392 1.00 80.38 167 SER A N 1
ATOM 1258 C CA . SER A 1 167 ? 22.308 -5.410 -14.751 1.00 80.38 167 SER A CA 1
ATOM 1259 C C . SER A 1 167 ? 22.467 -4.611 -13.448 1.00 80.38 167 SER A C 1
ATOM 1261 O O . SER A 1 167 ? 21.803 -3.580 -13.293 1.00 80.38 167 SER A O 1
ATOM 1263 N N . PRO A 1 168 ? 23.363 -5.027 -12.531 1.00 77.75 168 PRO A N 1
ATOM 1264 C CA . PRO A 1 168 ? 23.594 -4.331 -11.259 1.00 77.75 168 PRO A CA 1
ATOM 1265 C C . PRO A 1 168 ? 24.062 -2.878 -11.437 1.00 77.75 168 PRO A C 1
ATOM 1267 O O . PRO A 1 168 ? 23.681 -1.987 -10.687 1.00 77.75 168 PRO A O 1
ATOM 1270 N N . THR A 1 169 ? 24.855 -2.607 -12.472 1.00 80.88 169 THR A N 1
ATOM 1271 C CA . THR A 1 169 ? 25.375 -1.264 -12.786 1.00 80.88 169 THR A CA 1
ATOM 1272 C C . THR A 1 169 ? 24.518 -0.505 -13.802 1.00 80.88 169 THR A C 1
ATOM 1274 O O . THR A 1 169 ? 24.817 0.640 -14.140 1.00 80.88 169 THR A O 1
ATOM 1277 N N . GLY A 1 170 ? 23.462 -1.136 -14.321 1.00 83.25 170 GLY A N 1
ATOM 1278 C CA . GLY A 1 170 ? 22.573 -0.559 -15.319 1.00 83.25 170 GLY A CA 1
ATOM 1279 C C . GLY A 1 170 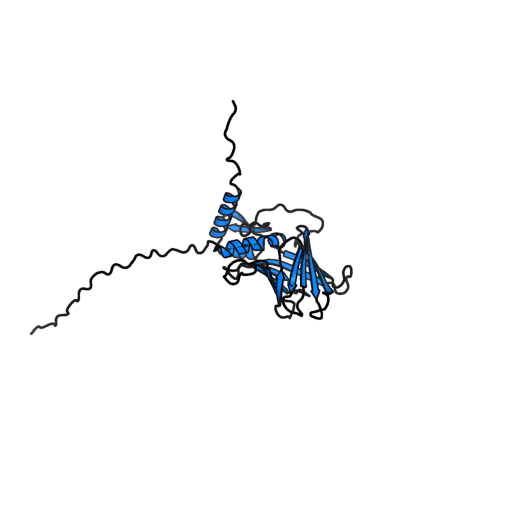? 21.580 0.431 -14.716 1.00 83.25 170 GLY A C 1
ATOM 1280 O O . GLY A 1 170 ? 21.191 0.334 -13.553 1.00 83.25 170 GLY A O 1
ATOM 1281 N N . ARG A 1 171 ? 21.118 1.376 -15.539 1.00 89.56 171 ARG A N 1
ATOM 1282 C CA . ARG A 1 171 ? 20.031 2.283 -15.155 1.00 89.56 171 ARG A CA 1
ATOM 1283 C C . ARG A 1 171 ? 18.701 1.537 -15.053 1.00 89.56 171 ARG A C 1
ATOM 1285 O O . ARG A 1 171 ? 18.433 0.621 -15.830 1.00 89.56 171 ARG A O 1
ATOM 1292 N N . PHE A 1 172 ? 17.846 2.002 -14.153 1.00 92.31 172 PHE A N 1
ATOM 1293 C CA . PHE A 1 172 ? 16.444 1.609 -14.127 1.00 92.31 172 PHE A CA 1
ATOM 1294 C C . PHE A 1 172 ? 15.723 2.141 -15.367 1.00 92.31 172 PHE A C 1
ATOM 1296 O O . PHE A 1 172 ? 15.857 3.309 -15.738 1.00 92.31 172 PHE A O 1
ATOM 1303 N N . LEU A 1 173 ? 14.984 1.254 -16.026 1.00 92.75 173 LEU A N 1
ATOM 1304 C CA . LEU A 1 173 ? 14.132 1.560 -17.161 1.00 92.75 173 LEU A CA 1
ATOM 1305 C C . LEU A 1 173 ? 12.685 1.290 -16.776 1.00 92.75 173 LEU A C 1
ATOM 1307 O O . LEU A 1 173 ? 12.380 0.275 -16.152 1.00 92.75 173 LEU A O 1
ATOM 1311 N N . ARG A 1 174 ? 11.785 2.176 -17.198 1.00 94.06 174 ARG A N 1
ATOM 1312 C CA . ARG A 1 174 ? 10.345 1.977 -17.044 1.00 94.06 174 ARG A CA 1
ATOM 1313 C C . ARG A 1 174 ? 9.906 0.693 -17.743 1.00 94.06 174 ARG A C 1
ATOM 1315 O O . ARG A 1 174 ? 10.081 0.555 -18.951 1.00 94.06 174 ARG A O 1
ATOM 1322 N N . VAL A 1 175 ? 9.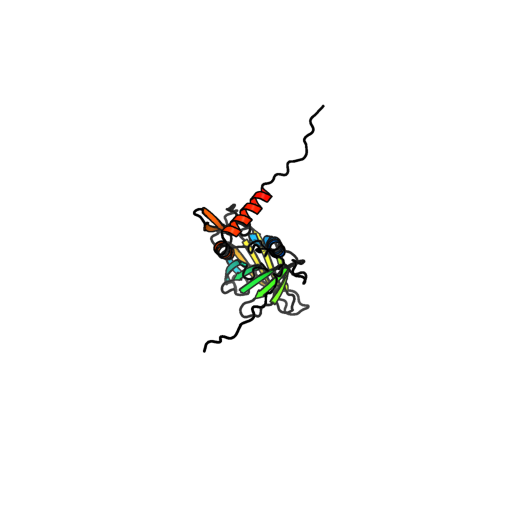260 -0.174 -16.974 1.00 93.31 175 VAL A N 1
ATOM 1323 C CA . VAL A 1 175 ? 8.545 -1.361 -17.454 1.00 93.31 175 VAL A CA 1
ATOM 1324 C C . VAL A 1 175 ? 7.080 -1.001 -17.671 1.00 93.31 175 VAL A C 1
ATOM 1326 O O . VAL A 1 175 ? 6.525 -1.227 -18.744 1.00 93.31 175 VAL A O 1
ATOM 1329 N N . ALA A 1 176 ? 6.473 -0.361 -16.671 1.00 94.56 176 ALA A N 1
ATOM 1330 C CA . ALA A 1 176 ? 5.082 0.048 -16.707 1.00 94.56 176 ALA A CA 1
ATOM 1331 C C . ALA A 1 176 ? 4.784 1.183 -15.728 1.00 94.56 176 ALA A C 1
ATOM 1333 O O . ALA A 1 176 ? 5.519 1.418 -14.774 1.00 94.56 176 ALA A O 1
ATOM 1334 N N . GLU A 1 177 ? 3.663 1.867 -15.942 1.00 96.00 177 GLU A N 1
ATOM 1335 C CA . GLU A 1 177 ? 3.024 2.692 -14.917 1.00 96.00 177 GLU A CA 1
ATOM 1336 C C . GLU A 1 177 ? 1.552 2.323 -14.845 1.00 96.00 177 GLU A C 1
ATOM 1338 O O . GLU A 1 177 ? 0.877 2.268 -15.876 1.00 96.00 177 GLU A O 1
ATOM 1343 N N . VAL A 1 178 ? 1.059 2.104 -13.635 1.00 96.62 178 VAL A N 1
ATOM 1344 C CA . VAL A 1 178 ? -0.355 1.891 -13.365 1.00 96.62 178 VAL A CA 1
ATOM 1345 C C . VAL A 1 178 ? -0.892 3.114 -12.659 1.00 96.62 178 VAL A C 1
ATOM 1347 O O . VAL A 1 178 ? -0.379 3.539 -11.628 1.00 96.62 178 VAL A O 1
ATOM 1350 N N . GLY A 1 179 ? -1.932 3.710 -13.225 1.00 94.81 179 GLY A N 1
ATOM 1351 C CA . GLY A 1 179 ? -2.649 4.784 -12.565 1.00 94.81 179 GLY A CA 1
ATOM 1352 C C . GLY A 1 179 ? -3.919 4.253 -11.913 1.00 94.81 179 GLY A C 1
ATOM 1353 O O . GLY A 1 179 ? -4.819 3.793 -12.623 1.00 94.81 179 GLY A O 1
ATOM 1354 N N . TYR A 1 180 ? -4.030 4.401 -10.597 1.00 95.12 180 TYR A N 1
ATOM 1355 C CA . TYR A 1 180 ? -5.147 3.911 -9.795 1.00 95.12 180 TYR A CA 1
ATOM 1356 C C . TYR A 1 180 ? -6.105 5.026 -9.398 1.00 95.12 180 TYR A C 1
ATOM 1358 O O . TYR A 1 180 ? -5.685 6.051 -8.866 1.00 95.12 180 TYR A O 1
ATOM 1366 N N . THR A 1 181 ? -7.396 4.818 -9.655 1.00 90.38 181 THR A N 1
ATOM 1367 C CA . THR A 1 181 ? -8.495 5.668 -9.169 1.00 90.38 181 THR A CA 1
ATOM 1368 C C . THR A 1 181 ? -9.283 4.908 -8.124 1.00 90.38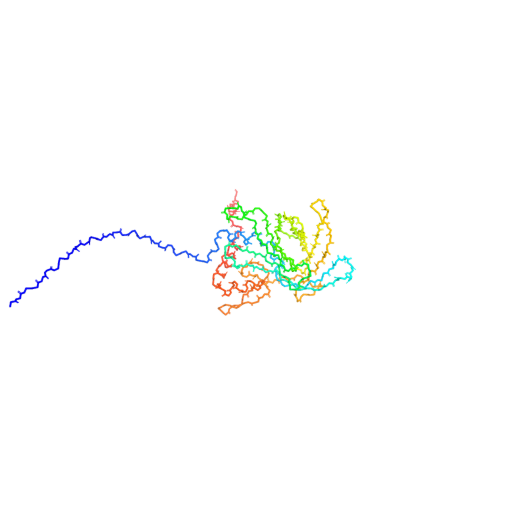 181 THR A C 1
ATOM 1370 O O . THR A 1 181 ? -9.524 3.713 -8.300 1.00 90.38 181 THR A O 1
ATOM 1373 N N . ARG A 1 182 ? -9.709 5.594 -7.065 1.00 90.19 182 ARG A N 1
ATOM 1374 C CA . ARG A 1 182 ? -10.484 4.974 -5.988 1.00 90.19 182 ARG A CA 1
ATOM 1375 C C . ARG A 1 182 ? -11.729 4.264 -6.542 1.00 90.19 182 ARG A C 1
ATOM 1377 O O . ARG A 1 182 ? -12.363 4.740 -7.493 1.00 90.19 182 ARG A O 1
ATOM 1384 N N . ALA A 1 183 ? -12.034 3.078 -6.023 1.00 84.00 183 ALA A N 1
ATOM 1385 C CA . ALA A 1 183 ? -13.229 2.339 -6.422 1.00 84.00 183 ALA A CA 1
ATOM 1386 C C . ALA A 1 183 ? -14.494 3.135 -6.049 1.00 84.00 183 ALA A C 1
ATOM 1388 O O . ALA A 1 183 ? -14.490 3.889 -5.082 1.00 84.00 183 ALA A O 1
ATOM 1389 N N . GLY A 1 184 ? -15.550 3.031 -6.862 1.00 70.62 184 GLY A N 1
ATOM 1390 C CA . GLY A 1 184 ? -16.802 3.782 -6.666 1.00 70.62 184 GLY A CA 1
ATOM 1391 C C . GLY A 1 184 ? -16.753 5.277 -7.020 1.00 70.62 184 GLY A C 1
ATOM 1392 O O . GLY A 1 184 ? -17.798 5.881 -7.224 1.00 70.62 184 GLY A O 1
ATOM 1393 N N . GLU A 1 185 ? -15.566 5.863 -7.187 1.00 64.50 185 GLU A N 1
ATOM 1394 C CA . GLU A 1 185 ? -15.387 7.303 -7.407 1.00 64.50 185 GLU A CA 1
ATOM 1395 C C . GLU A 1 185 ? -15.224 7.673 -8.892 1.00 64.50 185 GLU A C 1
ATOM 1397 O O . GLU A 1 185 ? -14.589 6.955 -9.682 1.00 64.50 185 GLU A O 1
ATOM 1402 N N . ARG A 1 186 ? -15.764 8.837 -9.280 1.00 55.25 186 ARG A N 1
ATOM 1403 C CA . ARG A 1 186 ? -15.486 9.481 -10.575 1.00 55.25 186 ARG A CA 1
ATOM 1404 C C . ARG A 1 186 ? -14.301 10.434 -10.417 1.00 55.25 186 ARG A C 1
ATOM 1406 O O . ARG A 1 186 ? -14.172 11.121 -9.413 1.00 55.25 186 ARG A O 1
ATOM 1413 N N . LEU A 1 187 ? -13.448 10.521 -11.441 1.00 49.59 187 LEU A N 1
ATOM 1414 C CA . LEU A 1 187 ? -12.243 11.371 -11.438 1.00 49.59 187 LEU A CA 1
ATOM 1415 C C . LEU A 1 187 ? -12.517 12.874 -11.199 1.00 49.59 187 LEU A C 1
ATOM 1417 O O . LEU A 1 187 ? -11.577 13.604 -10.912 1.00 49.59 187 LEU A O 1
ATOM 1421 N N . ALA A 1 188 ? -13.765 13.330 -11.352 1.00 44.44 188 ALA A N 1
ATOM 1422 C CA . ALA A 1 188 ? -14.148 14.742 -11.376 1.00 44.44 188 ALA A CA 1
ATOM 1423 C C . ALA A 1 188 ? -14.751 15.282 -10.063 1.00 44.44 188 ALA A C 1
ATOM 1425 O O . ALA A 1 188 ? -15.095 16.458 -10.011 1.00 44.44 188 ALA A O 1
ATOM 1426 N N . GLU A 1 189 ? -14.886 14.471 -9.010 1.00 51.09 189 GLU A N 1
ATOM 1427 C CA . GLU A 1 189 ? -15.464 14.913 -7.730 1.00 51.09 189 GLU A CA 1
ATOM 1428 C C . GLU A 1 189 ? -14.374 14.980 -6.653 1.00 51.09 189 GLU A C 1
ATOM 1430 O O . GLU A 1 189 ? -13.645 14.011 -6.451 1.00 51.09 189 GLU A O 1
ATOM 1435 N N . SER A 1 190 ? -14.237 16.105 -5.948 1.00 42.75 190 SER A N 1
ATOM 1436 C CA . SER A 1 190 ? -13.209 16.324 -4.919 1.00 42.75 190 SER A CA 1
ATOM 1437 C C . SER A 1 190 ? -13.741 16.139 -3.493 1.00 42.75 190 SER A C 1
ATOM 1439 O O . SER A 1 190 ? -14.872 16.512 -3.201 1.00 42.75 190 SER A O 1
ATOM 1441 N N . SER A 1 191 ? -12.857 15.632 -2.621 1.00 52.19 191 SER A N 1
ATOM 1442 C CA . SER A 1 191 ? -12.898 15.623 -1.143 1.00 52.19 191 SER A CA 1
ATOM 1443 C C . SER A 1 191 ? -14.069 14.902 -0.459 1.00 52.19 191 SER A C 1
ATOM 1445 O O . SER A 1 191 ? -15.175 15.423 -0.387 1.00 52.19 191 SER A O 1
ATOM 1447 N N . LEU A 1 192 ? -13.782 13.750 0.159 1.00 55.22 192 LEU A N 1
ATOM 1448 C CA . LEU A 1 192 ? -14.617 13.214 1.236 1.00 55.22 192 LEU A CA 1
ATOM 1449 C C . LEU A 1 192 ? -13.969 13.560 2.577 1.00 55.22 192 LEU A C 1
ATOM 1451 O O . LEU A 1 192 ? -13.010 12.917 3.000 1.00 55.22 192 LEU A O 1
ATOM 1455 N N . GLY A 1 193 ? -14.532 14.568 3.244 1.00 63.31 193 GLY A N 1
ATOM 1456 C CA . GLY A 1 193 ? -14.673 14.493 4.691 1.00 63.31 193 GLY A CA 1
ATOM 1457 C C . GLY A 1 193 ? -15.673 13.377 4.991 1.00 63.31 193 GLY A C 1
ATOM 1458 O O . GLY A 1 193 ? -16.744 13.327 4.389 1.00 63.31 193 GLY A O 1
ATOM 1459 N N . GLY A 1 194 ? -15.299 12.449 5.861 1.00 67.25 194 GLY A N 1
ATOM 1460 C CA . GLY A 1 194 ? -16.117 11.300 6.234 1.00 67.25 194 GLY A CA 1
ATOM 1461 C C . GLY A 1 194 ? -15.767 10.825 7.642 1.00 67.25 194 GLY A C 1
ATOM 1462 O O . GLY A 1 194 ? -14.862 11.387 8.266 1.00 67.25 194 GLY A O 1
ATOM 1463 N N . PRO A 1 195 ? -16.504 9.838 8.170 1.00 80.81 195 PRO A N 1
ATOM 1464 C CA . PRO A 1 195 ? -16.300 9.345 9.526 1.00 80.81 195 PRO A CA 1
ATOM 1465 C C . PRO A 1 195 ? -14.898 8.746 9.691 1.00 80.81 195 PRO A C 1
ATOM 1467 O O . PRO A 1 195 ? -14.323 8.213 8.748 1.00 80.81 195 PRO A O 1
ATOM 1470 N N . GLU A 1 196 ? -14.335 8.839 10.892 1.00 84.31 196 GLU A N 1
ATOM 1471 C CA . GLU A 1 196 ? -13.025 8.271 11.217 1.00 84.31 196 GLU A CA 1
ATOM 1472 C C . GLU A 1 196 ? -13.112 6.740 11.364 1.00 84.31 196 GLU A C 1
ATOM 1474 O O . GLU A 1 196 ? -14.081 6.202 11.902 1.00 84.31 196 GLU A O 1
ATOM 1479 N N . CYS A 1 197 ? -12.091 6.032 10.883 1.00 87.88 197 CYS A N 1
ATOM 1480 C CA . CYS A 1 197 ? -11.919 4.598 11.066 1.00 87.88 197 CYS A CA 1
ATOM 1481 C C . CYS A 1 197 ? -11.590 4.303 12.532 1.00 87.88 197 CYS A C 1
ATOM 1483 O O . CYS A 1 197 ? -10.520 4.685 13.005 1.00 87.88 197 CYS A O 1
ATOM 1485 N N . VAL A 1 198 ? -12.444 3.555 13.230 1.00 91.06 198 VAL A N 1
ATOM 1486 C CA . VAL A 1 198 ? -12.259 3.278 14.668 1.00 91.06 198 VAL A CA 1
ATOM 1487 C C . VAL A 1 198 ? -11.021 2.434 14.989 1.00 91.06 198 VAL A C 1
ATOM 1489 O O . VAL A 1 198 ? -10.510 2.505 16.099 1.00 91.06 198 VAL A O 1
ATOM 1492 N N . VAL A 1 199 ? -10.502 1.673 14.019 1.00 87.12 199 VAL A N 1
ATOM 1493 C CA . VAL A 1 199 ? -9.311 0.822 14.200 1.00 87.12 199 VAL A CA 1
ATOM 1494 C C . VAL A 1 199 ? -8.015 1.622 14.020 1.00 87.12 199 VAL A C 1
ATOM 1496 O O . VAL A 1 199 ? -7.060 1.461 14.778 1.00 87.12 199 VAL A O 1
ATOM 1499 N N . THR A 1 200 ? -7.952 2.485 13.000 1.00 86.38 200 THR A N 1
ATOM 1500 C CA . THR A 1 200 ? -6.681 3.081 12.535 1.00 86.38 200 THR A CA 1
ATOM 1501 C C . THR A 1 200 ? -6.652 4.605 12.498 1.00 86.38 200 THR A C 1
ATOM 1503 O O . THR A 1 200 ? -5.591 5.172 12.245 1.00 86.38 200 THR A O 1
ATOM 1506 N N . GLY A 1 201 ? -7.783 5.281 12.713 1.00 81.19 201 GLY A N 1
ATOM 1507 C CA . GLY A 1 201 ? -7.904 6.741 12.622 1.00 81.19 201 GLY A CA 1
ATOM 1508 C C . GLY A 1 201 ? -7.899 7.309 11.194 1.00 81.19 201 GLY A C 1
ATOM 1509 O O . GLY A 1 201 ? -7.895 8.520 10.999 1.00 81.19 201 GLY A O 1
ATOM 1510 N N . GLY A 1 202 ? -7.863 6.453 10.164 1.00 79.12 202 GLY A N 1
ATOM 1511 C CA . GLY A 1 202 ? -7.985 6.869 8.759 1.00 79.12 202 GLY A CA 1
ATOM 1512 C C . GLY A 1 202 ? -9.420 7.245 8.362 1.00 79.12 202 GLY A C 1
ATOM 1513 O O . GLY A 1 202 ? -10.325 7.231 9.186 1.00 79.12 202 GLY A O 1
ATOM 1514 N N . LEU A 1 203 ? -9.666 7.526 7.079 1.00 81.50 203 LEU A N 1
ATOM 1515 C CA . LEU A 1 203 ? -11.031 7.741 6.579 1.00 81.50 203 LEU A CA 1
ATOM 1516 C C . LEU A 1 203 ? -11.815 6.418 6.576 1.00 81.50 203 LEU A C 1
ATOM 1518 O O . LEU A 1 203 ? -11.447 5.479 5.870 1.00 81.50 203 LEU A O 1
ATOM 1522 N N . GLY A 1 204 ? -12.898 6.358 7.341 1.00 82.88 204 GLY A N 1
ATOM 1523 C CA . GLY A 1 204 ? -13.853 5.260 7.360 1.00 82.88 204 GLY A CA 1
ATOM 1524 C C . GLY A 1 204 ? -14.778 5.304 6.145 1.00 82.88 204 GLY A C 1
ATOM 1525 O O . GLY A 1 204 ? -15.421 6.315 5.869 1.00 82.88 204 GLY A O 1
ATOM 1526 N N . THR A 1 205 ? -14.840 4.197 5.412 1.00 82.06 205 THR A N 1
ATOM 1527 C CA . THR A 1 205 ? -15.641 4.045 4.184 1.00 82.06 205 THR A CA 1
ATOM 1528 C C . THR A 1 205 ? -16.581 2.841 4.236 1.00 82.06 205 THR A C 1
ATOM 1530 O O . THR A 1 205 ? -17.451 2.713 3.379 1.00 82.06 205 THR A O 1
ATOM 1533 N N . ILE A 1 206 ? -16.429 1.974 5.238 1.00 83.81 206 ILE A N 1
ATOM 1534 C CA . ILE A 1 206 ? -17.218 0.759 5.447 1.00 83.81 206 ILE A CA 1
ATOM 1535 C C . ILE A 1 206 ? -17.919 0.884 6.798 1.00 83.81 206 ILE A C 1
ATOM 1537 O O . ILE A 1 206 ? -17.255 1.148 7.799 1.00 83.81 206 ILE A O 1
ATOM 1541 N N . ALA A 1 207 ? -19.239 0.709 6.835 1.00 90.88 207 ALA A N 1
ATOM 1542 C CA . ALA A 1 207 ? -20.004 0.690 8.079 1.00 90.88 207 ALA A CA 1
ATOM 1543 C C . ALA A 1 207 ? -19.928 -0.696 8.743 1.00 90.88 207 ALA A C 1
ATOM 1545 O O . ALA A 1 207 ? -20.073 -1.712 8.065 1.00 90.88 207 ALA A O 1
ATOM 1546 N N . VAL A 1 208 ? -19.725 -0.724 10.059 1.00 93.31 208 VAL A N 1
ATOM 1547 C CA . VAL A 1 208 ? -19.790 -1.919 10.917 1.00 93.31 208 VAL A CA 1
ATOM 1548 C C . VAL A 1 208 ? -20.705 -1.629 12.106 1.00 93.31 208 VAL A C 1
ATOM 1550 O O . VAL A 1 208 ? -20.818 -0.480 12.532 1.00 93.31 208 VAL A O 1
ATOM 1553 N N . GLU A 1 209 ? -21.374 -2.639 12.655 1.00 93.75 209 GLU A N 1
ATOM 1554 C CA . GLU A 1 209 ? -22.313 -2.459 13.768 1.00 93.75 209 GLU A CA 1
ATOM 1555 C C . GLU A 1 209 ? -21.850 -3.197 15.022 1.00 93.75 209 GLU A C 1
ATOM 1557 O O . GLU A 1 209 ? -21.412 -4.342 14.963 1.00 93.75 209 GLU A O 1
ATOM 1562 N N . HIS A 1 210 ? -21.975 -2.545 16.179 1.00 94.69 210 HIS A N 1
ATOM 1563 C CA . HIS A 1 210 ? -21.760 -3.181 17.475 1.00 94.69 210 HIS A CA 1
ATOM 1564 C C . HIS A 1 210 ? -22.624 -2.520 18.551 1.00 94.69 210 HIS A C 1
ATOM 1566 O O . HIS A 1 210 ? -22.731 -1.294 18.605 1.00 94.69 210 HIS A O 1
ATOM 1572 N N . ALA A 1 211 ? -23.259 -3.327 19.406 1.00 90.31 211 ALA A N 1
ATOM 1573 C CA . ALA A 1 211 ? -24.142 -2.860 20.483 1.00 90.31 211 ALA A CA 1
ATOM 1574 C C . ALA A 1 211 ? -25.222 -1.850 20.021 1.00 90.31 211 ALA A C 1
ATOM 1576 O O . ALA A 1 211 ? -25.505 -0.863 20.704 1.00 90.31 211 ALA A O 1
ATOM 1577 N N . GLY A 1 212 ? -25.799 -2.070 18.831 1.00 90.19 212 GLY A N 1
ATOM 1578 C CA . GLY A 1 212 ? -26.829 -1.202 18.244 1.00 90.19 212 GLY A CA 1
ATOM 1579 C C . GLY A 1 212 ? -26.324 0.165 17.765 1.00 90.19 212 GLY A C 1
ATOM 1580 O O . GLY A 1 212 ? -27.131 1.061 17.527 1.00 90.19 212 GLY A O 1
ATOM 1581 N N . LYS A 1 213 ? -25.002 0.353 17.650 1.00 91.81 213 LYS A N 1
ATOM 1582 C CA . LYS A 1 213 ? -24.369 1.573 17.137 1.00 91.81 213 LYS A CA 1
ATOM 1583 C C . LYS A 1 213 ? -23.577 1.267 15.869 1.00 91.81 213 LYS A C 1
ATOM 1585 O O . LYS A 1 213 ? -22.881 0.255 15.797 1.00 91.81 213 LYS A O 1
ATOM 1590 N N . THR A 1 214 ? -23.653 2.173 14.899 1.00 93.62 214 THR A N 1
ATOM 1591 C CA . THR A 1 214 ? -22.867 2.110 13.662 1.00 93.62 214 THR A CA 1
ATOM 1592 C C . THR A 1 214 ? -21.519 2.801 13.857 1.00 93.62 214 THR A C 1
ATOM 1594 O O . THR A 1 214 ? -21.450 3.961 14.267 1.00 93.62 214 THR A O 1
ATOM 1597 N N . TYR A 1 215 ? -20.450 2.090 13.523 1.00 92.62 215 TYR A N 1
ATOM 1598 C CA . TYR A 1 215 ? -19.073 2.566 13.460 1.00 92.62 215 TYR A CA 1
ATOM 1599 C C . TYR A 1 215 ? -18.559 2.456 12.025 1.00 92.62 215 TYR A C 1
ATOM 1601 O O . TYR A 1 215 ? -19.192 1.829 11.177 1.00 92.62 215 TYR A O 1
ATOM 1609 N N . TYR A 1 216 ? -17.414 3.071 11.739 1.00 90.25 216 TYR A N 1
ATOM 1610 C CA . TYR A 1 216 ? -16.830 3.044 10.403 1.00 90.25 216 TYR A CA 1
ATOM 1611 C C . TYR A 1 216 ? -15.394 2.539 10.441 1.00 90.25 216 TYR A C 1
ATOM 1613 O O . TYR A 1 216 ? -14.646 2.824 11.376 1.00 90.25 216 TYR A O 1
ATOM 1621 N N . VAL A 1 217 ? -15.010 1.800 9.404 1.00 88.94 217 VAL A N 1
ATOM 1622 C CA . VAL A 1 217 ? -13.657 1.284 9.186 1.00 88.94 217 VAL A CA 1
ATOM 1623 C C . VAL A 1 217 ? -13.206 1.532 7.744 1.00 88.94 217 VAL A C 1
ATOM 1625 O O . VAL A 1 217 ? -14.020 1.808 6.864 1.00 88.94 217 VAL A O 1
ATOM 1628 N N . CYS A 1 218 ? -11.897 1.510 7.491 1.00 82.69 218 CYS A N 1
ATOM 1629 C CA . CYS A 1 218 ? -11.327 1.941 6.206 1.00 82.69 218 CYS A CA 1
ATOM 1630 C C . CYS A 1 218 ? -11.090 0.821 5.178 1.00 82.69 218 CYS A C 1
ATOM 1632 O O . CYS A 1 218 ? -10.902 1.111 3.998 1.00 82.69 218 CYS A O 1
ATOM 1634 N N . CYS A 1 219 ? -11.046 -0.443 5.604 1.00 83.06 219 CYS A N 1
ATOM 1635 C CA . CYS A 1 219 ? -10.778 -1.588 4.730 1.00 83.06 219 CYS A CA 1
ATOM 1636 C C . CYS A 1 219 ? -11.265 -2.898 5.352 1.00 83.06 219 CYS A C 1
ATOM 1638 O O . CYS A 1 219 ? -11.588 -2.951 6.541 1.00 83.06 219 CYS A O 1
ATOM 1640 N N . THR A 1 220 ? -11.261 -3.959 4.548 1.00 86.88 220 THR A N 1
ATOM 1641 C CA . THR A 1 220 ? -11.645 -5.323 4.942 1.00 86.88 220 THR A CA 1
ATOM 1642 C C . THR A 1 220 ? -10.821 -5.859 6.120 1.00 86.88 220 THR A C 1
ATOM 1644 O O . THR A 1 220 ? -11.372 -6.484 7.021 1.00 86.88 220 THR A O 1
ATOM 1647 N N . GLY A 1 221 ? -9.525 -5.536 6.193 1.00 84.06 221 GLY A N 1
ATOM 1648 C CA . GLY A 1 221 ? -8.678 -5.892 7.340 1.00 84.06 221 GLY A CA 1
ATOM 1649 C C . GLY A 1 221 ? -9.139 -5.257 8.658 1.00 84.06 221 GLY A C 1
ATOM 1650 O O . GLY A 1 221 ? -9.108 -5.901 9.702 1.00 84.06 221 GLY A O 1
ATOM 1651 N N . CYS A 1 222 ? -9.637 -4.018 8.614 1.00 87.56 222 CYS A N 1
ATOM 1652 C CA . CYS A 1 222 ? -10.208 -3.362 9.791 1.00 87.56 222 CYS A CA 1
ATOM 1653 C C . CYS A 1 222 ? -11.599 -3.903 10.153 1.00 87.56 222 CYS A C 1
ATOM 1655 O O . CYS A 1 222 ? -11.956 -3.853 11.324 1.00 87.56 222 CYS A O 1
ATOM 1657 N N . VAL A 1 223 ? -12.365 -4.430 9.187 1.00 90.12 223 VAL A N 1
ATOM 1658 C CA . VAL A 1 223 ? -13.610 -5.167 9.479 1.00 90.12 223 VAL A CA 1
ATOM 1659 C C . VAL A 1 223 ? -13.277 -6.400 10.312 1.00 90.12 223 VAL A C 1
ATOM 1661 O O . VAL A 1 223 ? -13.768 -6.524 11.426 1.00 90.12 223 VAL A O 1
ATOM 1664 N N . ALA A 1 224 ? -12.356 -7.239 9.828 1.00 89.62 224 ALA A N 1
ATOM 1665 C CA . ALA A 1 224 ? -11.949 -8.448 10.539 1.00 89.62 224 ALA A CA 1
ATOM 1666 C C . ALA A 1 224 ? -11.363 -8.144 11.931 1.00 89.62 224 ALA A C 1
ATOM 1668 O O . ALA A 1 224 ? -11.676 -8.835 12.895 1.00 89.62 224 ALA A O 1
ATOM 1669 N N . ALA A 1 225 ? -10.546 -7.090 12.055 1.00 85.94 225 ALA A N 1
ATOM 1670 C CA . ALA A 1 225 ? -9.996 -6.670 13.345 1.00 85.94 225 ALA A CA 1
ATOM 1671 C C . ALA A 1 225 ? -11.088 -6.206 14.327 1.00 85.94 225 ALA A C 1
ATOM 1673 O O . ALA A 1 225 ? -11.060 -6.581 15.496 1.00 85.94 225 ALA A O 1
ATOM 1674 N N . PHE A 1 226 ? -12.063 -5.425 13.852 1.00 92.56 226 PHE A N 1
ATOM 1675 C CA . PHE A 1 226 ? -13.182 -4.961 14.673 1.00 92.56 226 PHE A CA 1
ATOM 1676 C C . PHE A 1 226 ? -14.111 -6.108 15.087 1.00 92.56 226 PHE A C 1
ATOM 1678 O O . PHE A 1 226 ? -14.585 -6.128 16.215 1.00 92.56 226 PHE A O 1
ATOM 1685 N N . GLU A 1 227 ? -14.365 -7.069 14.200 1.00 91.81 227 GLU A N 1
ATOM 1686 C CA . GLU A 1 227 ? -15.170 -8.255 14.514 1.00 91.81 227 GLU A CA 1
ATOM 1687 C C . GLU A 1 227 ? -14.474 -9.184 15.517 1.00 91.81 227 GLU A C 1
ATOM 1689 O O . GLU A 1 227 ? -15.149 -9.823 16.323 1.00 91.81 227 GLU A O 1
ATOM 1694 N N . ALA A 1 228 ? -13.138 -9.244 15.492 1.00 91.44 228 ALA A N 1
ATOM 1695 C CA . ALA A 1 228 ? -12.350 -10.062 16.410 1.00 91.44 228 ALA A CA 1
ATOM 1696 C C . ALA A 1 228 ? -12.341 -9.515 17.849 1.00 91.44 228 ALA A C 1
ATOM 1698 O O . ALA A 1 228 ? -12.483 -10.297 18.787 1.00 91.44 228 ALA A O 1
ATOM 1699 N N . ASP A 1 229 ? -12.190 -8.198 18.027 1.00 89.69 229 ASP A N 1
ATOM 1700 C CA . ASP A 1 229 ? -12.278 -7.537 19.339 1.00 89.69 229 ASP A CA 1
ATOM 1701 C C . ASP A 1 229 ? -12.939 -6.146 19.236 1.00 89.69 229 ASP A C 1
ATOM 1703 O O . ASP A 1 229 ? -12.257 -5.109 19.159 1.00 89.69 229 ASP A O 1
ATOM 1707 N N . PRO A 1 230 ? -14.283 -6.094 19.229 1.00 92.19 230 PRO A N 1
ATOM 1708 C CA . PRO A 1 230 ? -15.005 -4.837 19.086 1.00 92.19 230 PRO A CA 1
ATOM 1709 C C . PRO A 1 230 ? -14.900 -3.965 20.340 1.00 92.19 230 PRO A C 1
ATOM 1711 O O . PRO A 1 230 ? -14.780 -2.743 20.228 1.00 92.19 230 PRO A O 1
ATOM 1714 N N . GLU A 1 231 ? -14.924 -4.552 21.540 1.00 93.69 231 GLU A N 1
ATOM 1715 C CA . GLU A 1 231 ? -14.863 -3.772 22.779 1.00 93.69 231 GLU A CA 1
ATOM 1716 C C . GLU A 1 231 ? -13.484 -3.136 22.985 1.00 93.69 231 GLU A C 1
ATOM 1718 O O . GLU A 1 231 ? -13.420 -1.933 23.265 1.00 93.69 231 GLU A O 1
ATOM 1723 N N . GLY A 1 232 ? -12.396 -3.889 22.771 1.00 87.06 232 GLY A N 1
ATOM 1724 C CA . GLY A 1 232 ? -11.028 -3.375 22.874 1.00 87.06 232 GLY A CA 1
ATOM 1725 C C . GLY A 1 232 ? -10.742 -2.281 21.848 1.00 87.06 232 GLY A C 1
ATOM 1726 O O . GLY A 1 232 ? -10.304 -1.1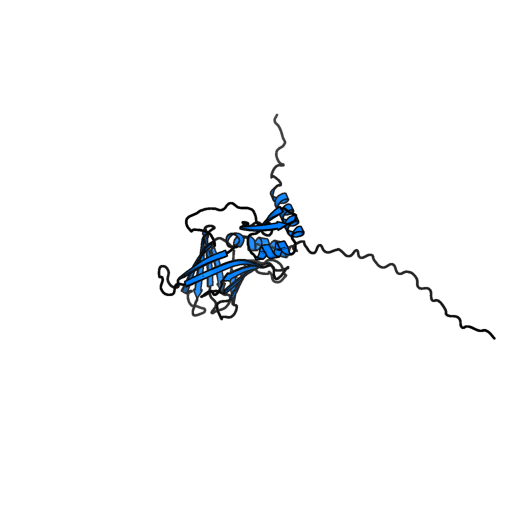87 22.214 1.00 87.06 232 GLY A O 1
ATOM 1727 N N . THR A 1 233 ? -11.124 -2.500 20.583 1.00 88.38 233 THR A N 1
ATOM 1728 C CA . THR A 1 233 ? -11.002 -1.484 19.522 1.00 88.38 233 THR A CA 1
ATOM 1729 C C . THR A 1 233 ? -11.712 -0.179 19.904 1.00 88.38 233 THR A C 1
ATOM 1731 O O . THR A 1 233 ? -11.171 0.919 19.745 1.00 88.38 233 THR A O 1
ATOM 1734 N N . LEU A 1 234 ? -12.934 -0.269 20.441 1.00 91.56 234 LEU A N 1
ATOM 1735 C CA . LEU A 1 234 ? -13.703 0.910 20.836 1.00 91.56 234 LEU A CA 1
ATOM 1736 C C . LEU A 1 234 ? -13.153 1.590 22.094 1.00 91.56 234 LEU A C 1
ATOM 1738 O O . LEU A 1 234 ? -13.311 2.807 22.228 1.00 91.56 234 LEU A O 1
ATOM 1742 N N . ALA A 1 235 ? -12.539 0.845 23.014 1.00 89.38 235 ALA A N 1
ATOM 1743 C CA . ALA A 1 235 ? -11.859 1.405 24.177 1.00 89.38 235 ALA A CA 1
ATOM 1744 C C . ALA A 1 235 ? -10.622 2.213 23.754 1.00 89.38 235 ALA A C 1
ATOM 1746 O O . ALA A 1 235 ? -10.494 3.377 24.145 1.00 89.38 235 ALA A O 1
ATOM 1747 N N . GLU A 1 236 ? -9.776 1.656 22.880 1.00 82.94 236 GLU A N 1
ATOM 1748 C CA . GLU A 1 236 ? -8.617 2.361 22.320 1.00 82.94 236 GLU A CA 1
ATOM 1749 C C . GLU A 1 236 ? -9.025 3.620 21.550 1.00 82.94 236 GLU A C 1
ATOM 1751 O O . GLU A 1 236 ? -8.434 4.688 21.732 1.00 82.94 236 GLU A O 1
ATOM 1756 N N . TYR A 1 237 ? -10.057 3.515 20.708 1.00 86.44 237 TYR A N 1
ATOM 1757 C CA . TYR A 1 237 ? -10.582 4.647 19.950 1.00 86.44 237 TYR A CA 1
ATOM 1758 C C . TYR A 1 237 ? -11.042 5.783 20.876 1.00 86.44 237 TYR A C 1
ATOM 1760 O O . TYR A 1 237 ? -10.671 6.943 20.680 1.00 86.44 237 TYR A O 1
ATOM 1768 N N . ARG A 1 238 ? -11.796 5.463 21.938 1.00 87.56 238 ARG A N 1
ATOM 1769 C CA . ARG A 1 238 ? -12.230 6.450 22.944 1.00 87.56 238 ARG A CA 1
ATOM 1770 C C . ARG A 1 238 ? -11.044 7.073 23.681 1.00 87.56 238 ARG A C 1
ATOM 1772 O O . ARG A 1 238 ? -11.044 8.286 23.881 1.00 87.56 238 ARG A O 1
ATOM 1779 N N . ALA A 1 239 ? -10.040 6.277 24.048 1.00 83.56 239 ALA A N 1
ATOM 1780 C CA . ALA A 1 239 ? -8.839 6.760 24.724 1.00 83.56 239 ALA A CA 1
ATOM 1781 C C . ALA A 1 239 ? -8.042 7.738 23.844 1.00 83.56 239 ALA A C 1
ATOM 1783 O O . ALA A 1 239 ? -7.702 8.830 24.300 1.00 83.56 239 ALA A O 1
ATOM 1784 N N . LYS A 1 240 ? -7.824 7.405 22.563 1.00 78.75 240 LYS A N 1
ATOM 1785 C CA . LYS A 1 240 ? -7.168 8.294 21.585 1.00 78.75 240 LYS A CA 1
ATOM 1786 C C . LYS A 1 240 ? -7.942 9.603 21.408 1.00 78.75 240 LYS A C 1
ATOM 1788 O O . LYS A 1 240 ? -7.352 10.678 21.485 1.00 78.75 240 LYS A O 1
ATOM 1793 N N . ARG A 1 241 ? -9.271 9.527 21.261 1.00 77.94 241 ARG A N 1
ATOM 1794 C CA . ARG A 1 241 ? -10.152 10.703 21.146 1.00 77.94 241 ARG A CA 1
ATOM 1795 C C . ARG A 1 241 ? -10.091 11.598 22.387 1.00 77.94 241 ARG A C 1
ATOM 1797 O O . ARG A 1 241 ? -10.019 12.816 22.239 1.00 77.94 241 ARG A O 1
ATOM 1804 N N . ALA A 1 242 ? -10.075 11.016 23.587 1.00 77.19 242 ALA A N 1
ATOM 1805 C CA . ALA A 1 242 ? -9.960 11.756 24.844 1.00 77.19 242 ALA A CA 1
ATOM 1806 C C . ALA A 1 242 ? -8.601 12.465 24.988 1.00 77.19 242 ALA A C 1
ATOM 1808 O O . ALA A 1 242 ? -8.564 13.622 25.398 1.00 77.19 242 ALA A O 1
ATOM 1809 N N . GLN A 1 243 ? -7.505 11.815 24.579 1.00 70.44 243 GLN A N 1
ATOM 1810 C CA . GLN A 1 243 ? -6.161 12.410 24.573 1.00 70.44 243 GLN A CA 1
ATOM 1811 C C . GLN A 1 243 ? -6.047 13.568 23.569 1.00 70.44 243 GLN A C 1
ATOM 1813 O O . GLN A 1 243 ? -5.456 14.597 23.876 1.00 70.44 243 GLN A O 1
ATOM 1818 N N . SER A 1 244 ? -6.671 13.450 22.393 1.00 58.44 244 SER A N 1
ATOM 1819 C CA . SER A 1 244 ? -6.726 14.534 21.399 1.00 58.44 244 SER A CA 1
ATOM 1820 C C . SER A 1 244 ? -7.701 15.673 21.749 1.00 58.44 244 SER A C 1
ATOM 1822 O O . SER A 1 244 ? -7.680 16.712 21.094 1.00 58.44 244 SER A O 1
ATOM 1824 N N . ALA A 1 245 ? -8.561 15.485 22.758 1.00 55.66 245 ALA A N 1
ATOM 1825 C CA . ALA A 1 245 ? -9.563 16.458 23.198 1.00 55.66 245 ALA A CA 1
ATOM 1826 C C . ALA A 1 245 ? -9.138 17.275 24.436 1.00 55.66 245 ALA A C 1
ATOM 1828 O O . ALA A 1 245 ? -9.905 18.126 24.885 1.00 55.66 245 ALA A O 1
ATOM 1829 N N . GLN A 1 246 ? -7.938 17.055 24.990 1.00 40.81 246 GLN A N 1
ATOM 1830 C CA . GLN A 1 246 ? -7.394 17.901 26.058 1.00 40.81 246 GLN A CA 1
ATOM 1831 C C . GLN A 1 246 ? -6.785 19.192 25.471 1.00 40.81 246 GLN A C 1
ATOM 1833 O O . GLN A 1 246 ? -5.866 19.116 24.654 1.00 40.81 246 GLN A O 1
ATOM 1838 N N . PRO A 1 247 ? -7.276 20.387 25.855 1.00 45.41 247 PRO A N 1
ATOM 1839 C CA . PRO A 1 247 ? -6.812 21.647 25.290 1.00 45.41 247 PRO A CA 1
ATOM 1840 C C . PRO A 1 247 ? -5.449 22.071 25.854 1.00 45.41 247 PRO A C 1
ATOM 1842 O O . PRO A 1 247 ? -5.184 21.965 27.051 1.00 45.41 247 PRO A O 1
ATOM 1845 N N . ALA A 1 248 ? -4.620 22.664 24.991 1.00 45.38 248 ALA A N 1
ATOM 1846 C CA . ALA A 1 248 ? -3.605 23.625 25.402 1.00 45.38 248 ALA A CA 1
ATOM 1847 C C . ALA A 1 248 ? -4.317 24.818 26.065 1.00 45.38 248 ALA A C 1
ATOM 1849 O O . ALA A 1 248 ? -4.988 25.595 25.392 1.00 45.38 248 ALA A O 1
ATOM 1850 N N . GLY A 1 249 ? -4.231 24.931 27.390 1.00 44.41 249 GLY A N 1
ATOM 1851 C CA . GLY A 1 249 ? -4.968 25.959 28.124 1.00 44.41 249 GLY A CA 1
ATOM 1852 C C . GLY A 1 249 ? -4.691 25.955 29.621 1.00 44.41 249 GLY A C 1
ATOM 1853 O O . GLY A 1 249 ? -5.617 25.833 30.412 1.00 44.41 249 GLY A O 1
ATOM 1854 N N . ALA A 1 250 ? -3.423 26.068 30.016 1.00 43.81 250 ALA A N 1
ATOM 1855 C CA . ALA A 1 250 ? -3.039 26.370 31.395 1.00 43.81 250 ALA A CA 1
ATOM 1856 C C . ALA A 1 250 ? -1.712 27.148 31.429 1.00 43.81 250 ALA A C 1
ATOM 1858 O O . ALA A 1 250 ? -0.701 26.652 31.909 1.00 43.81 250 ALA A O 1
ATOM 1859 N N . ALA A 1 251 ? -1.702 28.363 30.876 1.00 42.53 251 ALA A N 1
ATOM 1860 C CA . ALA A 1 251 ? -0.700 29.380 31.195 1.00 42.53 251 ALA A CA 1
ATOM 1861 C C . ALA A 1 251 ? -1.223 30.764 30.785 1.00 42.53 251 ALA A C 1
ATOM 1863 O O . ALA A 1 251 ? -1.167 31.109 29.610 1.00 42.53 251 ALA A O 1
ATOM 1864 N N . ALA A 1 252 ? -1.773 31.495 31.759 1.00 40.47 252 ALA A N 1
ATOM 1865 C CA . ALA A 1 252 ? -1.775 32.960 31.905 1.00 40.47 252 ALA A CA 1
ATOM 1866 C C . ALA A 1 252 ? -2.958 33.378 32.797 1.00 40.47 252 ALA A C 1
ATOM 1868 O O . ALA A 1 252 ? -3.934 33.969 32.346 1.00 40.47 252 ALA A O 1
ATOM 1869 N N . GLY A 1 253 ? -2.880 33.018 34.080 1.00 39.25 253 GLY A N 1
ATOM 1870 C CA . GLY A 1 253 ? -3.560 33.761 35.136 1.00 39.25 253 GLY A CA 1
ATOM 1871 C C . GLY A 1 253 ? -2.549 34.736 35.733 1.00 39.25 253 GLY A C 1
ATOM 1872 O O . GLY A 1 253 ? -1.485 34.299 36.167 1.00 39.25 253 GLY A O 1
ATOM 1873 N N . GLY A 1 254 ? -2.858 36.029 35.710 1.00 36.97 254 GLY A N 1
ATOM 1874 C CA . GLY A 1 254 ? -2.016 37.089 36.264 1.00 36.97 254 GLY A CA 1
ATOM 1875 C C . GLY A 1 254 ? -2.474 38.454 35.767 1.00 36.97 254 GLY A C 1
ATOM 1876 O O . GLY A 1 254 ? -1.904 38.983 34.822 1.00 36.97 254 GLY A O 1
ATOM 1877 N N . SER A 1 255 ? -3.563 38.929 36.363 1.00 43.59 255 SER A N 1
ATOM 1878 C CA . SER A 1 255 ? -4.226 40.216 36.165 1.00 43.59 255 SER A CA 1
ATOM 1879 C C . SER A 1 255 ? -3.337 41.426 36.466 1.00 43.59 255 SER A C 1
ATOM 1881 O O . SER A 1 255 ? -2.441 41.344 37.305 1.00 43.59 255 SER A O 1
ATOM 1883 N N . ASP A 1 256 ? -3.675 42.525 35.793 1.00 42.47 256 ASP A N 1
ATOM 1884 C CA . ASP A 1 256 ? -3.280 43.914 36.034 1.00 42.47 256 ASP A CA 1
ATOM 1885 C C . ASP A 1 256 ? -3.218 44.309 37.522 1.00 42.47 256 ASP A C 1
ATOM 1887 O O . ASP A 1 256 ? -4.109 43.940 38.290 1.00 42.47 256 ASP A O 1
ATOM 1891 N N . GLU A 1 257 ? -2.187 45.074 37.909 1.00 44.53 257 GLU A N 1
ATOM 1892 C CA . GLU A 1 257 ? -2.289 46.509 38.264 1.00 44.53 257 GLU A CA 1
ATOM 1893 C C . GLU A 1 257 ? -0.901 47.181 38.298 1.00 44.53 257 GLU A C 1
ATOM 1895 O O . GLU A 1 257 ? 0.069 46.536 38.766 1.00 44.53 257 GLU A O 1
#

Secondary structure (DSSP, 8-state):
---PPP--------------------TTS--HHHHHHHHHHGGGGGG-EEEEEEEESSTT--TT-EEEEEEEEEE-SSTTS-EEEEEEET-SS-SEEEEEEEE-SSSSEEEEEEEEEE-TTS--EEEEES--SSEEEEEESSTTPPEEEEEEEETTEEEEEEEE-SSTTSPPEEEEEEEEEETT--TT------PBPTTTSSB--EEEEETTEEEEESSHHHHHHHHH-HHHHHHHHHHHHHHHT--S---------

pLDDT: mean 79.88, std 19.72, range [32.53, 98.25]

Sequence (257 aa):
MNALPLVMVFFLPPGDGPTDATAVADANADGPNVAAAKAALAPLNPLVGQWRGVGQVRRGSREGAWRETAEWVWDFSDPNRPAVRFEVEEGKETLRLLVRPASDGKGAVGKGFVGQFTPPGGKTATLSAASLGDTVTFEPKEDGSDRLTFKRLSDKRFTLLIERRSSPTGRFLRVAEVGYTRAGERLAESSLGGPECVVTGGLGTIAVEHAGKTYYVCCTGCVAAFEADPEGTLAEYRAKRAQSAQPAGAAAGGSDE

Foldseek 3Di:
DDDDDDDDDDDDDDDDDDPPPPPPPPPQDQDPQRVQFLVQCLQCLLQAAKKKKWKDQDPPDPVVIDIWIWGFDWDCVPVNWIWIKIAIDVDQFFGIWTKTADDPVPSHRDAWIWIFTDTVVDHTFIWTWRGRHQWTWTHGPDAFDWIWIWHHPASFKIKIWIWHAPDPPGDTDTRMMMIIGHPPDDPPDDDDPAAAALQRRHHFDDWDDDPRDIDGHRHPNSVVVCVVPVPSSNVVSVVVVVVVPDDPDPDDDDDDD

Radius of gyration: 27.13 Å; chains: 1; bounding box: 52×110×95 Å

Organism: NCBI:txid2527989